Protein AF-A0A212FCC5-F1 (afdb_monomer_lite)

Organism: NCBI:txid278856

Secondary structure (DSSP, 8-state):
-HHHHHHHHHHHHHHHHHHHHHHHHHHTT-SS--HHHHHHHHHHTT---TTHHHHHT-TT---PPPPPPP-PPPPPPPP--S--PPPPTTS-TTSPPPPPGGGT-----SSPPP--HHHHHHHHHHHHHHHHHHHHHHHHHHS-EEESS--SSTTSSEEEPP---SSTHHHHHS--S----HHHHHHHHHHHT-TT------------------------------------PPPPP-----

pLDDT: mean 74.0, std 22.48, range [28.06, 97.56]

Sequence (242 aa):
MALETLTEIIQCFLAEVGNSAKGYCELSGRVEPVLGDVKMALVNMGISIQGIEQYAARPNRHVIQAPQQAFVPRTPAMLSAGSKAKPAPHIPFHLPPLPDPHAYIRTPTHKQPVTEYEAIREKAANQKKDIEKALTKFLAKTSETHNLFNTEDNQVFPLIACKPTFPAYLPCLLPTDQVFDFDELEYHFQVANRTEDMPADKKDQSDNEGENGGDNDNANNSQSENQDTPSVSSPERNKSGG

Structure (mmCIF, N/CA/C/O backbone):
data_AF-A0A212FCC5-F1
#
_entry.id   AF-A0A212FCC5-F1
#
loop_
_atom_site.group_PDB
_atom_site.id
_atom_site.type_symbol
_atom_site.label_atom_id
_atom_site.label_alt_id
_atom_site.label_comp_id
_atom_site.label_asym_id
_atom_site.label_entity_id
_atom_site.label_seq_id
_atom_site.pdbx_PDB_ins_code
_atom_site.Cartn_x
_atom_site.Cartn_y
_atom_site.Cartn_z
_atom_site.occupancy
_atom_site.B_iso_or_equiv
_atom_site.auth_seq_id
_atom_site.auth_comp_id
_atom_site.auth_asym_id
_atom_site.auth_atom_id
_atom_site.pdbx_PDB_model_num
ATOM 1 N N . MET A 1 1 ? -7.268 14.402 15.108 1.00 77.88 1 MET A N 1
ATOM 2 C CA . MET A 1 1 ? -6.686 13.625 16.226 1.00 77.88 1 MET A CA 1
ATOM 3 C C . MET A 1 1 ? -7.701 12.732 16.942 1.00 77.88 1 MET A C 1
ATOM 5 O O . MET A 1 1 ? -7.716 11.557 16.629 1.00 77.88 1 MET A O 1
ATOM 9 N N . ALA A 1 2 ? -8.598 13.209 17.823 1.00 93.94 2 ALA A N 1
ATOM 10 C CA . ALA A 1 2 ? -9.484 12.295 18.585 1.00 93.94 2 ALA A CA 1
ATOM 11 C C . ALA A 1 2 ? -10.392 11.393 17.714 1.00 93.94 2 ALA A C 1
ATOM 13 O O . ALA A 1 2 ? -10.564 10.214 18.013 1.00 93.94 2 ALA A O 1
ATOM 14 N N . LEU A 1 3 ? -10.941 11.931 16.617 1.00 94.75 3 LEU A N 1
ATOM 15 C CA . LEU A 1 3 ? -11.770 11.166 15.677 1.00 94.75 3 LEU A CA 1
ATOM 16 C C . LEU A 1 3 ? -10.964 10.118 14.891 1.00 94.75 3 LEU A C 1
ATOM 18 O O . LEU A 1 3 ? -11.444 9.009 14.678 1.00 94.75 3 LEU A O 1
ATOM 22 N N . GLU A 1 4 ? -9.741 10.457 14.483 1.00 95.69 4 GLU A N 1
ATOM 23 C CA . GLU A 1 4 ? -8.833 9.531 13.789 1.00 95.69 4 GLU A CA 1
ATOM 24 C C . GLU A 1 4 ? -8.458 8.381 14.721 1.00 95.69 4 GLU A C 1
ATOM 26 O O . GLU A 1 4 ? -8.623 7.224 14.361 1.00 95.69 4 GLU A O 1
ATOM 31 N N . THR A 1 5 ? -8.082 8.685 15.967 1.00 97.44 5 THR A N 1
ATOM 32 C CA . THR A 1 5 ? -7.787 7.657 16.971 1.00 97.44 5 THR A CA 1
ATOM 33 C C . THR A 1 5 ? -8.994 6.761 17.237 1.00 97.44 5 THR A C 1
ATOM 35 O O . THR A 1 5 ? -8.843 5.549 17.332 1.00 97.44 5 THR A O 1
ATOM 38 N N . LEU A 1 6 ? -10.207 7.319 17.319 1.00 97.44 6 LEU A N 1
ATOM 39 C CA . LEU A 1 6 ? -11.417 6.508 17.470 1.00 97.44 6 LEU A CA 1
ATOM 40 C C . LEU A 1 6 ? -11.669 5.615 16.246 1.00 97.44 6 LEU A C 1
ATOM 42 O O . LEU A 1 6 ? -12.136 4.489 16.399 1.00 97.44 6 LEU A O 1
ATOM 46 N N . THR A 1 7 ? -11.343 6.098 15.047 1.00 96.50 7 THR A N 1
ATOM 47 C CA . THR A 1 7 ? -11.450 5.319 13.806 1.00 96.50 7 THR A CA 1
ATOM 48 C C . THR A 1 7 ? -10.487 4.133 13.826 1.00 96.50 7 THR A C 1
ATOM 50 O O . THR A 1 7 ? -10.918 3.010 13.578 1.00 96.50 7 THR A O 1
ATOM 53 N N . GLU A 1 8 ? -9.232 4.355 14.217 1.00 97.38 8 GLU A N 1
ATOM 54 C CA . GLU A 1 8 ? -8.231 3.295 14.401 1.00 97.38 8 GLU A CA 1
ATOM 55 C C . GLU A 1 8 ? -8.672 2.279 15.464 1.00 97.38 8 GLU A C 1
ATOM 57 O O . GLU A 1 8 ? -8.627 1.072 15.241 1.00 97.38 8 GLU A O 1
ATOM 62 N N . ILE A 1 9 ? -9.198 2.746 16.604 1.00 97.31 9 ILE A N 1
ATOM 63 C CA . ILE A 1 9 ? -9.725 1.863 17.657 1.00 97.31 9 ILE A CA 1
ATOM 64 C C . ILE A 1 9 ? -10.868 0.989 17.119 1.00 97.31 9 ILE A C 1
ATOM 66 O O . ILE A 1 9 ? -10.915 -0.204 17.413 1.00 97.31 9 ILE A O 1
ATOM 70 N N . ILE A 1 10 ? -11.777 1.550 16.315 1.00 96.25 10 ILE A N 1
ATOM 71 C CA . ILE A 1 10 ? -12.875 0.791 15.699 1.00 96.25 10 ILE A CA 1
ATOM 72 C C . ILE A 1 10 ? -12.344 -0.239 14.694 1.00 96.25 10 ILE A C 1
ATOM 74 O O . ILE A 1 10 ? -12.842 -1.363 14.663 1.00 96.25 10 ILE A O 1
ATOM 78 N N . GLN A 1 11 ? -11.343 0.108 13.885 1.00 97.00 11 GLN A N 1
ATOM 79 C CA . GLN A 1 11 ? -10.728 -0.826 12.938 1.00 97.00 11 GLN A CA 1
ATOM 80 C C . GLN A 1 11 ? -10.036 -1.987 13.661 1.00 97.00 11 GLN A C 1
ATOM 82 O O . GLN A 1 11 ? -10.281 -3.147 13.322 1.00 97.00 11 GLN A O 1
ATOM 87 N N . CYS A 1 12 ? -9.254 -1.693 14.705 1.00 97.56 12 CYS A N 1
ATOM 88 C CA . CYS A 1 12 ? -8.637 -2.699 15.570 1.00 97.56 12 CYS A CA 1
ATOM 89 C C . CYS A 1 12 ? -9.690 -3.608 16.213 1.00 97.56 12 CYS A C 1
ATOM 91 O O . CYS A 1 12 ? -9.559 -4.829 16.167 1.00 97.56 12 CYS A O 1
ATOM 93 N N . PHE A 1 13 ? -10.774 -3.028 16.734 1.00 97.19 13 PHE A N 1
ATOM 94 C CA . PHE A 1 13 ? -11.883 -3.783 17.308 1.00 97.19 13 PHE A CA 1
ATOM 95 C C . PHE A 1 13 ? -12.513 -4.758 16.298 1.00 97.19 13 PHE A C 1
ATOM 97 O O . PHE A 1 13 ? -12.712 -5.931 16.612 1.00 97.19 13 PHE A O 1
ATOM 104 N N . LEU A 1 14 ? -12.800 -4.306 15.072 1.00 96.31 14 LEU A N 1
ATOM 105 C CA . LEU A 1 14 ? -13.364 -5.160 14.021 1.00 96.31 14 LEU A CA 1
ATOM 106 C C . LEU A 1 14 ? -12.410 -6.299 13.631 1.00 96.31 14 LEU A C 1
ATOM 108 O O . LEU A 1 14 ? -12.852 -7.438 13.464 1.00 96.31 14 LEU A O 1
ATOM 112 N N . ALA A 1 15 ? -11.112 -6.007 13.519 1.00 97.44 15 ALA A N 1
ATOM 113 C CA . ALA A 1 15 ? -10.093 -7.010 13.231 1.00 97.44 15 ALA A CA 1
ATOM 114 C C . ALA A 1 15 ? -9.985 -8.054 14.355 1.00 97.44 15 ALA A C 1
ATOM 116 O O . ALA A 1 15 ? -9.881 -9.250 14.086 1.00 97.44 15 ALA A O 1
ATOM 117 N N . GLU A 1 16 ? -10.063 -7.624 15.613 1.00 97.31 16 GLU A N 1
ATOM 118 C CA . GLU A 1 16 ? -9.962 -8.506 16.773 1.00 97.31 16 GLU A CA 1
ATOM 119 C C . GLU A 1 16 ? -11.181 -9.428 16.917 1.00 97.31 16 GLU A C 1
ATOM 121 O O . GLU A 1 16 ? -11.018 -10.634 17.122 1.00 97.31 16 GLU A O 1
ATOM 126 N N . VAL A 1 17 ? -12.395 -8.912 16.683 1.00 97.25 17 VAL A N 1
ATOM 127 C CA . VAL A 1 17 ? -13.611 -9.741 16.592 1.00 97.25 17 VAL A CA 1
ATOM 128 C C . VAL A 1 17 ? -13.481 -10.770 15.466 1.00 97.25 17 VAL A C 1
ATOM 130 O O . VAL A 1 17 ? -13.805 -11.942 15.669 1.00 97.25 17 VAL A O 1
ATOM 133 N N . GLY A 1 18 ? -12.981 -10.361 14.295 1.00 96.62 18 GLY A N 1
ATOM 134 C CA . GLY A 1 18 ? -12.764 -11.251 13.152 1.00 96.62 18 GLY A CA 1
ATOM 135 C C . GLY A 1 18 ? -11.756 -12.366 13.444 1.00 96.62 18 GLY A C 1
ATOM 136 O O . GLY A 1 18 ? -12.037 -13.534 13.178 1.00 96.62 18 GLY A O 1
ATOM 137 N N . ASN A 1 19 ? -10.617 -12.029 14.052 1.00 96.69 19 ASN A N 1
ATOM 138 C CA . ASN A 1 19 ? -9.589 -12.997 14.440 1.00 96.69 19 ASN A CA 1
ATOM 139 C C . ASN A 1 19 ? -10.096 -13.986 15.497 1.00 96.69 19 ASN A C 1
ATOM 141 O O . ASN A 1 19 ? -9.867 -15.190 15.379 1.00 96.69 19 ASN A O 1
ATOM 145 N N . SER A 1 20 ? -10.830 -13.497 16.498 1.00 97.19 20 SER A N 1
ATOM 146 C CA . SER A 1 20 ? -11.436 -14.332 17.537 1.00 97.19 20 SER A CA 1
ATOM 147 C C . SER A 1 20 ? -12.487 -15.285 16.947 1.00 97.19 20 SER A C 1
ATOM 149 O O . SER A 1 20 ? -12.437 -16.494 17.180 1.00 97.19 20 SER A O 1
ATOM 151 N N . ALA A 1 21 ? -13.379 -14.780 16.086 1.00 97.56 21 ALA A N 1
ATOM 152 C CA . ALA A 1 21 ? -14.377 -15.597 15.391 1.00 97.56 21 ALA A CA 1
ATOM 153 C C . ALA A 1 21 ? -13.738 -16.646 14.463 1.00 97.56 21 ALA A C 1
ATOM 155 O O . ALA A 1 21 ? -14.196 -17.788 14.422 1.00 97.56 21 ALA A O 1
ATOM 156 N N . LYS A 1 22 ? -12.651 -16.293 13.763 1.00 97.25 22 LYS 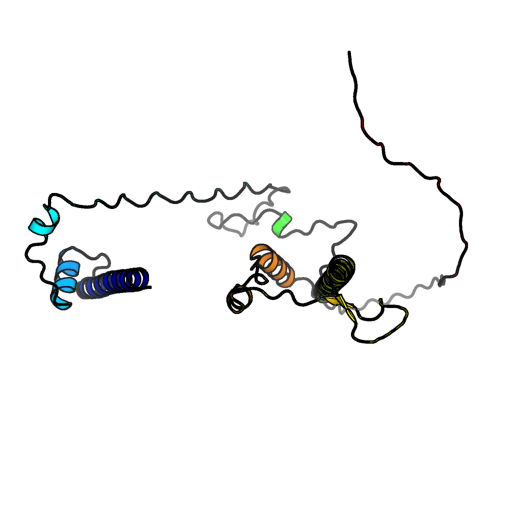A N 1
ATOM 157 C CA . LYS A 1 22 ? -11.852 -17.233 12.964 1.00 97.25 22 LYS A CA 1
ATOM 158 C C . LYS A 1 22 ? -11.288 -18.359 13.829 1.00 97.25 22 LYS A C 1
ATOM 160 O O . LYS A 1 22 ? -11.433 -19.517 13.456 1.00 97.25 22 LYS A O 1
ATOM 165 N N . GLY A 1 23 ? -10.743 -18.047 15.005 1.00 96.50 23 GLY A N 1
ATOM 166 C CA . GLY A 1 23 ? -10.270 -19.061 15.952 1.00 96.50 23 GLY A CA 1
ATOM 167 C C . GLY A 1 23 ? -11.368 -20.055 16.359 1.00 96.50 23 GLY A C 1
ATOM 168 O O . GLY A 1 23 ? -11.156 -21.264 16.305 1.00 96.50 23 GLY A O 1
ATOM 169 N N . TYR A 1 24 ? -12.572 -19.576 16.690 1.00 96.62 24 TYR A N 1
ATOM 170 C CA . TYR A 1 24 ? -13.711 -20.455 17.012 1.00 96.62 24 TYR A CA 1
ATOM 171 C C . TYR A 1 24 ? -14.186 -21.301 15.821 1.00 96.62 24 TYR A C 1
ATOM 173 O O . TYR A 1 24 ? -14.524 -22.480 15.980 1.00 96.62 24 TYR A O 1
ATOM 181 N N . CYS A 1 25 ? -14.169 -20.722 14.621 1.00 97.31 25 CYS A N 1
ATOM 182 C CA . CYS A 1 25 ? -14.475 -21.420 13.379 1.00 97.31 25 CYS A CA 1
ATOM 183 C C . CYS A 1 25 ? -13.477 -22.565 13.113 1.00 97.31 25 CYS A C 1
ATOM 185 O O . CYS A 1 25 ? -13.887 -23.698 12.845 1.00 97.31 25 CYS A O 1
ATOM 187 N N . GLU A 1 26 ? -12.180 -22.294 13.272 1.00 97.44 26 GLU A N 1
ATOM 188 C CA . GLU A 1 26 ? -11.092 -23.258 13.067 1.00 97.44 26 GLU A CA 1
ATOM 189 C C . GLU A 1 26 ? -11.115 -24.398 14.090 1.00 97.44 26 GLU A C 1
ATOM 191 O O . GLU A 1 26 ? -10.917 -25.554 13.719 1.00 97.44 26 GLU A O 1
ATOM 196 N N . LEU A 1 27 ? -11.455 -24.114 15.354 1.00 95.38 27 LEU A N 1
ATOM 197 C CA . LEU A 1 27 ? -11.659 -25.144 16.384 1.00 95.38 27 LEU A CA 1
ATOM 198 C C . LEU A 1 27 ? -12.763 -26.146 16.012 1.00 95.38 27 LEU A C 1
ATOM 200 O O . LEU A 1 27 ? -12.740 -27.291 16.456 1.00 95.38 27 LEU A O 1
ATOM 204 N N . SER A 1 28 ? -13.720 -25.723 15.184 1.00 92.50 28 SER A N 1
ATOM 205 C CA . SER A 1 28 ? -14.799 -26.571 14.669 1.00 92.50 28 SER A CA 1
ATOM 206 C C . SER A 1 28 ? -14.449 -27.264 13.342 1.00 92.50 28 SER A C 1
ATOM 208 O O . SER A 1 28 ? -15.313 -27.919 12.760 1.00 92.50 28 SER A O 1
ATOM 210 N N . GLY A 1 29 ? -13.229 -27.086 12.819 1.00 95.50 29 GLY A N 1
ATOM 211 C CA . GLY A 1 29 ? -12.796 -27.607 11.516 1.00 95.50 29 GLY A CA 1
ATOM 212 C C . GLY A 1 29 ? -13.417 -26.898 10.306 1.00 95.50 29 GLY A C 1
ATOM 213 O O . GLY A 1 29 ? -13.365 -27.425 9.196 1.00 95.50 29 GLY A O 1
ATOM 214 N N . ARG A 1 30 ? -14.031 -25.724 10.502 1.00 96.06 30 ARG A N 1
ATOM 215 C CA . ARG A 1 30 ? -14.648 -24.924 9.435 1.00 96.06 30 ARG A CA 1
ATOM 216 C C . ARG A 1 30 ? -13.701 -23.818 8.979 1.00 96.06 30 ARG A C 1
ATOM 218 O O . ARG A 1 30 ? -12.854 -23.360 9.740 1.00 96.06 30 ARG A O 1
ATOM 225 N N . VAL A 1 31 ? -13.897 -23.359 7.744 1.00 94.94 31 VAL A N 1
ATOM 226 C CA . VAL A 1 31 ? -13.198 -22.186 7.182 1.00 94.94 31 VAL A CA 1
ATOM 227 C C . VAL A 1 31 ? -14.077 -20.936 7.133 1.00 94.94 31 VAL A C 1
ATOM 229 O O . VAL A 1 31 ? -13.554 -19.827 7.121 1.00 94.94 31 VAL A O 1
ATOM 232 N N . GLU A 1 32 ? -15.403 -21.103 7.143 1.00 95.69 32 GLU A N 1
ATOM 233 C CA . GLU A 1 32 ? -16.359 -19.994 7.153 1.00 95.69 32 GLU A CA 1
ATOM 234 C C . GLU A 1 32 ? -16.962 -19.783 8.553 1.00 95.69 32 GLU A C 1
ATOM 236 O O . GLU A 1 32 ? -17.628 -20.691 9.082 1.00 95.69 32 GLU A O 1
ATOM 241 N N . PRO A 1 33 ? -16.762 -18.593 9.157 1.00 95.75 33 PRO A N 1
ATOM 242 C CA . PRO A 1 33 ? -17.385 -18.243 10.424 1.00 95.75 33 PRO A CA 1
ATOM 243 C C . PRO A 1 33 ? -18.908 -18.186 10.296 1.00 95.75 33 PRO A C 1
ATOM 245 O O . PRO A 1 33 ? -19.451 -17.618 9.350 1.00 95.75 33 PRO A O 1
ATOM 248 N N . VAL A 1 34 ? -19.609 -18.716 11.295 1.00 96.31 34 VAL A N 1
ATOM 249 C CA . VAL A 1 34 ? -21.064 -18.582 11.436 1.00 96.31 34 VAL A CA 1
ATOM 250 C C . VAL A 1 34 ? -21.403 -17.622 12.573 1.00 96.31 34 VAL A C 1
ATOM 252 O O . VAL A 1 34 ? -20.553 -17.248 13.381 1.00 96.31 34 VAL A O 1
ATOM 255 N N . LEU A 1 35 ? -22.680 -17.247 12.691 1.00 95.44 35 LEU A N 1
ATOM 256 C CA . LEU A 1 35 ? -23.159 -16.331 13.734 1.00 95.44 35 LEU A CA 1
ATOM 257 C C . LEU A 1 35 ? -22.767 -16.770 15.158 1.00 95.44 35 LEU A C 1
ATOM 259 O O . LEU A 1 35 ? -22.481 -15.928 16.007 1.00 95.44 35 LEU A O 1
ATOM 263 N N . GLY A 1 36 ? -22.743 -18.081 15.418 1.00 95.19 36 GLY A N 1
ATOM 264 C CA . GLY A 1 36 ? -22.316 -18.641 16.701 1.00 95.19 36 GLY A CA 1
ATOM 265 C C . GLY A 1 36 ? -20.870 -18.289 17.060 1.00 95.19 36 GLY A C 1
ATOM 266 O O . GLY A 1 36 ? -20.611 -17.928 18.205 1.00 95.19 36 GLY A O 1
ATOM 267 N N . ASP A 1 37 ? -19.961 -18.304 16.083 1.00 97.25 37 ASP A N 1
ATOM 268 C CA . ASP A 1 37 ? -18.542 -17.988 16.288 1.00 97.25 37 ASP A CA 1
ATOM 269 C C . ASP A 1 37 ? -18.367 -16.510 16.655 1.00 97.25 37 ASP A C 1
ATOM 271 O O . ASP A 1 37 ? -17.669 -16.172 17.609 1.00 97.25 37 ASP A O 1
ATOM 275 N N . VAL A 1 38 ? -19.085 -15.623 15.954 1.00 96.19 38 VAL A N 1
ATOM 276 C CA . VAL A 1 38 ? -19.089 -14.179 16.240 1.00 96.19 38 VAL A CA 1
ATOM 277 C C . VAL A 1 38 ? -19.703 -13.885 17.609 1.00 96.19 38 VAL A C 1
ATOM 279 O O . VAL A 1 38 ? -19.192 -13.059 18.362 1.00 96.19 38 VAL A O 1
ATOM 282 N N . LYS A 1 39 ? -20.784 -14.584 17.973 1.00 95.50 39 LYS A N 1
ATOM 283 C CA . LYS A 1 39 ? -21.410 -14.455 19.294 1.00 95.50 39 LYS A CA 1
ATOM 284 C C . LYS A 1 39 ? -20.444 -14.858 20.410 1.00 95.50 39 LYS A C 1
ATOM 286 O O . LYS A 1 39 ? -20.346 -14.140 21.401 1.00 95.50 39 LYS A O 1
ATOM 291 N N . MET A 1 40 ? -19.729 -15.971 20.246 1.00 95.38 40 MET A N 1
ATOM 292 C CA . MET A 1 40 ? -18.713 -16.410 21.207 1.00 95.38 40 MET A CA 1
ATOM 293 C C . MET A 1 40 ? -17.552 -15.417 21.294 1.00 95.38 40 MET A C 1
ATOM 295 O O . MET A 1 40 ? -17.144 -15.076 22.401 1.00 95.38 40 MET A O 1
ATOM 299 N N . ALA A 1 41 ? -17.091 -14.884 20.158 1.00 96.75 41 ALA A N 1
ATOM 300 C CA . ALA A 1 41 ? -16.062 -13.848 20.112 1.00 96.75 41 ALA A CA 1
ATOM 301 C C . ALA A 1 41 ? -16.451 -12.599 20.915 1.00 96.75 41 ALA A C 1
ATOM 303 O O . ALA A 1 41 ? -15.687 -12.167 21.775 1.00 96.75 41 ALA A O 1
ATOM 304 N N . LEU A 1 42 ? -17.660 -12.067 20.709 1.00 96.06 42 LEU A N 1
ATOM 305 C CA . LEU A 1 42 ? -18.151 -10.894 21.441 1.00 96.06 42 LEU A CA 1
ATOM 306 C C . LEU A 1 42 ? -18.272 -11.155 22.948 1.00 96.06 42 LEU A C 1
ATOM 308 O O . LEU A 1 42 ? -17.836 -10.330 23.748 1.00 96.06 42 LEU A O 1
ATOM 312 N N . VAL A 1 43 ? -18.817 -12.312 23.341 1.00 95.62 43 VAL A N 1
ATOM 313 C CA . VAL A 1 43 ? -18.945 -12.690 24.758 1.00 95.62 43 VAL A CA 1
ATOM 314 C C . VAL A 1 43 ? -17.570 -12.831 25.415 1.00 95.62 43 VAL A C 1
ATOM 316 O O . VAL A 1 43 ? -17.379 -12.340 26.526 1.00 95.62 43 VAL A O 1
ATOM 319 N N . ASN A 1 44 ? -16.600 -13.442 24.730 1.00 95.38 44 ASN A N 1
ATOM 320 C CA . ASN A 1 44 ? -15.237 -13.604 25.239 1.00 95.38 44 ASN A CA 1
ATOM 321 C C . ASN A 1 44 ? -14.496 -12.262 25.383 1.00 95.38 44 ASN A C 1
ATOM 323 O O . ASN A 1 44 ? -13.711 -12.088 26.308 1.00 95.38 44 ASN A O 1
ATOM 327 N N . MET A 1 45 ? -14.797 -11.287 24.521 1.00 95.00 45 MET A N 1
ATOM 328 C CA . MET A 1 45 ? -14.310 -9.905 24.641 1.00 95.00 45 MET A CA 1
ATOM 329 C C . MET A 1 45 ? -15.046 -9.087 25.722 1.00 95.00 45 MET A C 1
ATOM 331 O O . MET A 1 45 ? -14.778 -7.899 25.883 1.00 95.00 45 MET A O 1
ATOM 335 N N . GLY A 1 46 ? -15.984 -9.689 26.462 1.00 95.25 46 GLY A N 1
ATOM 336 C CA . GLY A 1 46 ? -16.743 -9.020 27.522 1.00 95.25 46 GLY A CA 1
ATOM 337 C C . GLY A 1 46 ? -17.883 -8.129 27.018 1.00 95.25 46 GLY A C 1
ATOM 338 O O . GLY A 1 46 ? -18.401 -7.308 27.775 1.00 95.25 46 GLY A O 1
ATOM 339 N N . ILE A 1 47 ? -18.297 -8.274 25.756 1.00 94.50 47 ILE A N 1
ATOM 340 C CA . ILE A 1 47 ? -19.365 -7.472 25.156 1.00 94.50 47 ILE A CA 1
ATOM 341 C C . ILE A 1 47 ? -20.705 -8.176 25.343 1.00 94.50 47 ILE A C 1
ATOM 343 O O . ILE A 1 47 ? -20.930 -9.292 24.868 1.00 94.50 47 ILE A O 1
ATOM 347 N N . SER A 1 48 ? -21.632 -7.490 26.014 1.00 93.31 48 SER A N 1
ATOM 348 C CA . SER A 1 48 ? -22.998 -7.984 26.155 1.00 93.31 48 SER A CA 1
ATOM 349 C C . SER A 1 48 ? -23.734 -7.916 24.820 1.00 93.31 48 SER A C 1
ATOM 351 O O . SER A 1 48 ? -23.875 -6.861 24.209 1.00 93.31 48 SER A O 1
ATOM 353 N N . ILE A 1 49 ? -24.253 -9.063 24.398 1.00 92.75 49 ILE A N 1
ATOM 354 C CA . ILE A 1 49 ? -25.131 -9.199 23.228 1.00 92.75 49 ILE A CA 1
ATOM 355 C C . ILE A 1 49 ? -26.599 -8.877 23.546 1.00 92.75 49 ILE A C 1
ATOM 357 O O . ILE A 1 49 ? -27.454 -8.885 22.659 1.00 92.75 49 ILE A O 1
ATOM 361 N N . GLN A 1 50 ? -26.918 -8.637 24.819 1.00 93.62 50 GLN A N 1
ATOM 362 C CA . GLN A 1 50 ? -28.269 -8.296 25.246 1.00 93.62 50 GLN A CA 1
ATOM 363 C C . GLN A 1 50 ? -28.610 -6.884 24.758 1.00 93.62 50 GLN A C 1
ATOM 365 O O . GLN A 1 50 ? -27.804 -5.966 24.869 1.00 93.62 50 GLN A O 1
ATOM 370 N N . GLY A 1 51 ? -29.808 -6.708 24.201 1.00 90.06 51 GLY A N 1
ATOM 371 C CA . GLY A 1 51 ? -30.271 -5.405 23.718 1.00 90.06 51 GLY A CA 1
ATOM 372 C C . GLY A 1 51 ? -29.784 -5.008 22.320 1.00 90.06 51 GLY A C 1
ATOM 373 O O . GLY A 1 51 ? -30.131 -3.920 21.866 1.00 90.06 51 GLY A O 1
ATOM 374 N N . ILE A 1 52 ? -29.067 -5.874 21.586 1.00 90.44 52 ILE A N 1
ATOM 375 C CA . ILE A 1 52 ? -28.700 -5.613 20.177 1.00 90.44 52 ILE A CA 1
ATOM 376 C C . ILE A 1 52 ? -29.945 -5.350 19.315 1.00 90.44 52 ILE A C 1
ATOM 378 O O . ILE A 1 52 ? -29.942 -4.430 18.500 1.00 90.44 52 ILE A O 1
ATOM 382 N N . GLU A 1 53 ? -31.028 -6.105 19.516 1.00 90.81 53 GLU A N 1
ATOM 383 C CA . GLU A 1 53 ? -32.289 -5.916 18.781 1.00 90.81 53 GLU A CA 1
ATOM 384 C C . GLU A 1 53 ? -32.929 -4.552 19.073 1.00 90.81 53 GLU A C 1
ATOM 386 O O . GLU A 1 53 ? -33.343 -3.838 18.162 1.00 90.81 53 GLU A O 1
ATOM 391 N N . GLN A 1 54 ? -32.942 -4.148 20.345 1.00 92.25 54 GLN A N 1
ATOM 392 C CA . GLN A 1 54 ? -33.462 -2.850 20.785 1.00 92.25 54 GLN A CA 1
ATOM 393 C C . GLN A 1 54 ? -32.605 -1.708 20.235 1.00 92.25 54 GLN A C 1
ATOM 395 O O . GLN A 1 54 ? -33.127 -0.706 19.746 1.00 92.25 54 GLN A O 1
ATOM 400 N N . TYR A 1 55 ? -31.281 -1.885 20.249 1.00 89.88 55 TYR A N 1
ATOM 401 C CA . TYR A 1 55 ? -30.348 -0.961 19.626 1.00 89.88 55 TYR A CA 1
ATOM 402 C C . TYR A 1 55 ? -30.614 -0.856 18.121 1.00 89.88 55 TYR A C 1
ATOM 404 O O . TYR A 1 55 ? -30.644 0.254 17.590 1.00 89.88 55 TYR A O 1
ATOM 412 N N . ALA A 1 56 ? -30.858 -1.969 17.425 1.00 89.25 56 ALA A N 1
ATOM 413 C CA . ALA A 1 56 ? -31.158 -1.987 15.994 1.00 89.25 56 ALA A CA 1
ATOM 414 C C . ALA A 1 56 ? -32.488 -1.292 15.641 1.00 89.25 56 ALA A C 1
ATOM 416 O O . ALA A 1 56 ? -32.570 -0.663 14.585 1.00 89.25 56 ALA A O 1
ATOM 417 N N . ALA A 1 57 ? -33.489 -1.348 16.527 1.00 90.50 57 ALA A N 1
ATOM 418 C CA . ALA A 1 57 ? -34.820 -0.759 16.344 1.00 90.50 57 ALA A CA 1
ATOM 419 C C . ALA A 1 57 ? -34.916 0.753 16.655 1.00 90.50 57 ALA A C 1
ATOM 421 O O . ALA A 1 57 ? -36.003 1.329 16.604 1.00 90.50 57 ALA A O 1
ATOM 422 N N . ARG A 1 58 ? -33.803 1.422 16.989 1.00 92.81 58 ARG A N 1
ATOM 423 C CA . ARG A 1 58 ? -33.804 2.848 17.362 1.00 92.81 58 ARG A CA 1
ATOM 424 C C . ARG A 1 58 ? -34.256 3.769 16.208 1.00 92.81 58 ARG A C 1
ATOM 426 O O . ARG A 1 58 ? -33.811 3.574 15.075 1.00 92.81 58 ARG A O 1
ATOM 433 N N . PRO A 1 59 ? -35.038 4.834 16.483 1.00 87.50 59 PRO A N 1
ATOM 434 C CA . PRO A 1 59 ? -35.614 5.697 15.443 1.00 87.50 59 PRO A CA 1
ATOM 435 C C . PRO A 1 59 ? -34.575 6.505 14.644 1.00 87.50 59 PRO A C 1
ATOM 437 O O . PRO A 1 59 ? -34.779 6.761 13.464 1.00 87.50 59 PRO A O 1
ATOM 440 N N . ASN A 1 60 ? -33.425 6.847 15.239 1.00 85.94 60 ASN A N 1
ATOM 441 C CA . ASN A 1 60 ? -32.360 7.638 14.598 1.00 85.94 60 ASN A CA 1
ATOM 442 C C . ASN A 1 60 ? -31.200 6.765 14.084 1.00 85.94 60 ASN A C 1
ATOM 444 O O . ASN A 1 60 ? -30.019 7.064 14.300 1.00 85.94 60 ASN A O 1
ATOM 448 N N . ARG A 1 61 ? -31.514 5.628 13.456 1.00 85.81 61 ARG A N 1
ATOM 449 C CA . ARG A 1 61 ? -30.493 4.726 12.914 1.00 85.81 61 ARG A CA 1
ATOM 450 C C . ARG A 1 61 ? -29.845 5.339 11.669 1.00 85.81 61 ARG A C 1
ATOM 452 O O . ARG A 1 61 ? -30.501 5.544 10.656 1.00 85.81 61 ARG A O 1
ATOM 459 N N . HIS A 1 62 ? -28.532 5.542 11.724 1.00 82.44 62 HIS A N 1
ATOM 460 C CA . HIS A 1 62 ? -27.739 5.812 10.528 1.00 82.44 62 HIS A CA 1
ATOM 461 C C . HIS A 1 62 ? -27.535 4.508 9.745 1.00 82.44 62 HIS A C 1
ATOM 463 O O . HIS A 1 62 ? -27.095 3.502 10.306 1.00 82.44 62 HIS A O 1
ATOM 469 N N . VAL A 1 63 ? -27.881 4.521 8.457 1.00 83.62 63 VAL A N 1
ATOM 470 C CA . VAL A 1 63 ? -27.684 3.395 7.537 1.00 83.62 63 VAL A CA 1
ATOM 471 C C . VAL A 1 63 ? -26.484 3.715 6.655 1.00 83.62 63 VAL A C 1
ATOM 473 O O . VAL A 1 63 ? -26.531 4.647 5.857 1.00 83.62 63 VAL A O 1
ATOM 476 N N . ILE A 1 64 ? -25.407 2.948 6.812 1.00 83.12 64 ILE A N 1
ATOM 477 C CA . ILE A 1 64 ? -24.247 3.022 5.921 1.00 83.12 64 ILE A CA 1
ATOM 478 C C . ILE A 1 64 ? -24.653 2.348 4.610 1.00 83.12 64 ILE A C 1
ATOM 480 O O . ILE A 1 64 ? -25.090 1.195 4.619 1.00 83.12 64 ILE A O 1
ATOM 484 N N . GLN A 1 65 ? -24.564 3.071 3.494 1.00 87.00 65 GLN A N 1
ATOM 485 C CA . GLN A 1 65 ? -24.812 2.476 2.184 1.00 87.00 65 GLN A CA 1
ATOM 486 C C . GLN A 1 65 ? -23.711 1.469 1.852 1.00 87.00 65 GLN A C 1
ATOM 488 O O . GLN A 1 65 ? -22.557 1.660 2.235 1.00 87.00 65 GLN A O 1
ATOM 493 N N . ALA A 1 66 ? -24.071 0.396 1.145 1.00 84.81 66 ALA A N 1
ATOM 494 C CA . ALA A 1 66 ? -23.086 -0.574 0.690 1.00 84.81 66 ALA A CA 1
ATOM 495 C C . ALA A 1 66 ? -21.989 0.143 -0.124 1.00 84.81 66 ALA A C 1
ATOM 497 O O . ALA A 1 66 ? -22.317 1.035 -0.919 1.00 84.81 66 ALA A O 1
ATOM 498 N N . PRO A 1 67 ? -20.707 -0.211 0.077 1.00 83.19 67 PRO A N 1
ATOM 499 C CA . PRO A 1 67 ? -19.621 0.384 -0.685 1.00 83.19 67 PRO A CA 1
ATOM 500 C C . PRO A 1 67 ? -19.873 0.160 -2.177 1.00 83.19 67 PRO A C 1
ATOM 502 O O . PRO A 1 67 ? -20.153 -0.959 -2.611 1.00 83.19 67 PRO A O 1
ATOM 505 N N . GLN A 1 68 ? -19.818 1.241 -2.956 1.00 86.25 68 GLN A N 1
ATOM 506 C CA . GLN A 1 68 ? -19.941 1.158 -4.407 1.00 86.25 68 GLN A CA 1
ATOM 507 C C . GLN A 1 68 ? -18.751 0.371 -4.952 1.00 86.25 68 GLN A C 1
ATOM 509 O O . GLN A 1 68 ? -17.614 0.565 -4.515 1.00 86.25 68 GLN A O 1
ATOM 514 N N . GLN A 1 69 ? -19.013 -0.530 -5.894 1.00 82.69 69 GLN A N 1
ATOM 515 C CA . GLN A 1 69 ? -17.964 -1.314 -6.526 1.00 82.69 69 GLN A CA 1
ATOM 516 C C . GLN A 1 69 ? -17.014 -0.352 -7.251 1.00 82.69 69 GLN A C 1
ATOM 518 O O . GLN A 1 69 ? -17.448 0.425 -8.103 1.00 82.69 69 GLN A O 1
ATOM 523 N N . ALA A 1 70 ? -15.732 -0.364 -6.884 1.00 81.69 70 ALA A N 1
ATOM 524 C CA . ALA A 1 70 ? -14.740 0.457 -7.562 1.00 81.69 70 ALA A CA 1
ATOM 525 C C . ALA A 1 70 ? -14.690 0.065 -9.045 1.00 81.69 70 ALA A C 1
ATOM 527 O O . ALA A 1 70 ? -14.683 -1.122 -9.382 1.00 81.69 70 ALA A O 1
ATOM 528 N N . PHE A 1 71 ? -14.664 1.055 -9.937 1.00 81.31 71 PHE A N 1
ATOM 529 C CA . PHE A 1 71 ? -14.477 0.798 -11.359 1.00 81.31 71 PHE A CA 1
ATOM 530 C C . PHE A 1 71 ? -13.093 0.186 -11.558 1.00 81.31 71 PHE A C 1
ATOM 532 O O . PHE A 1 71 ? -12.085 0.853 -11.338 1.00 81.31 71 PHE A O 1
ATOM 539 N N . VAL A 1 72 ? -13.043 -1.080 -11.970 1.00 80.56 72 VAL A N 1
ATOM 540 C CA . VAL A 1 72 ? -11.792 -1.704 -12.403 1.00 80.56 72 VAL A CA 1
ATOM 541 C C . VAL A 1 72 ? -11.332 -0.942 -13.651 1.00 80.56 72 VAL A C 1
ATOM 543 O O . VAL A 1 72 ? -12.083 -0.918 -14.637 1.00 80.56 72 VAL A O 1
ATOM 546 N N . PRO A 1 73 ? -10.156 -0.285 -13.636 1.00 80.50 73 PRO A N 1
ATOM 547 C CA . PRO A 1 73 ? -9.644 0.401 -14.811 1.00 80.50 73 PRO A CA 1
ATOM 548 C C . PRO A 1 73 ? -9.562 -0.600 -15.959 1.00 80.50 73 PRO A C 1
ATOM 550 O O . PRO A 1 73 ? -8.970 -1.671 -15.817 1.00 80.50 73 PRO A O 1
ATOM 553 N N . ARG A 1 74 ? -10.180 -0.280 -17.101 1.00 77.06 74 ARG A N 1
ATOM 554 C CA . ARG A 1 74 ? -9.975 -1.089 -18.303 1.00 77.06 74 ARG A CA 1
ATOM 555 C C . ARG A 1 74 ? -8.514 -0.943 -18.690 1.00 77.06 74 ARG A C 1
ATOM 557 O O . ARG A 1 74 ? -8.081 0.160 -19.019 1.00 77.06 74 ARG A O 1
ATOM 564 N N . THR A 1 75 ? -7.779 -2.046 -18.668 1.00 76.81 75 THR A N 1
ATOM 565 C CA . THR A 1 75 ? -6.461 -2.086 -19.284 1.00 76.81 75 THR A CA 1
ATOM 566 C C . THR A 1 75 ? -6.633 -1.742 -20.768 1.00 76.81 75 THR A C 1
ATOM 568 O O . THR A 1 75 ? -7.518 -2.301 -21.430 1.00 76.81 75 THR A O 1
ATOM 571 N N . PRO A 1 76 ? -5.883 -0.761 -21.297 1.00 76.31 76 PRO A N 1
ATOM 572 C CA . PRO A 1 76 ? -5.981 -0.408 -22.704 1.00 76.31 76 PRO A CA 1
ATOM 573 C C . PRO A 1 76 ? -5.653 -1.635 -23.556 1.00 76.31 76 PRO A C 1
ATOM 575 O O . PRO A 1 76 ? -4.765 -2.422 -23.224 1.00 76.31 76 PRO A O 1
ATOM 578 N N . ALA A 1 77 ? -6.396 -1.810 -24.651 1.00 71.62 77 ALA A N 1
ATOM 579 C CA . ALA A 1 77 ? -6.150 -2.896 -25.586 1.00 71.62 77 ALA A CA 1
ATOM 580 C C . ALA A 1 77 ? -4.720 -2.769 -26.123 1.00 71.62 77 ALA A C 1
ATOM 582 O O . ALA A 1 77 ? -4.384 -1.780 -26.776 1.00 71.62 77 ALA A O 1
ATOM 583 N N . MET A 1 78 ? -3.880 -3.760 -25.824 1.00 65.50 78 MET A N 1
ATOM 584 C CA . MET A 1 78 ? -2.524 -3.802 -26.354 1.00 65.50 78 MET A CA 1
ATOM 585 C C . MET A 1 78 ? -2.588 -3.858 -27.879 1.00 65.50 78 MET A C 1
ATOM 587 O O . MET A 1 78 ? -3.289 -4.693 -28.457 1.00 65.50 78 MET A O 1
ATOM 591 N N . LEU A 1 79 ? -1.857 -2.955 -28.530 1.00 64.44 79 LEU A N 1
ATOM 592 C CA . LEU A 1 79 ? -1.665 -2.997 -29.971 1.00 64.44 79 LEU A CA 1
ATOM 593 C C . LEU A 1 79 ? -0.925 -4.292 -30.307 1.00 64.44 79 LEU A C 1
ATOM 595 O O . LEU A 1 79 ? 0.203 -4.500 -29.863 1.00 64.44 79 LEU A O 1
ATOM 599 N N . SER A 1 80 ? -1.562 -5.164 -31.085 1.00 61.16 80 SER A N 1
ATOM 600 C CA . SER A 1 80 ? -0.900 -6.376 -31.549 1.00 61.16 80 SER A CA 1
ATOM 601 C C . SER A 1 80 ? 0.007 -6.021 -32.721 1.00 61.16 80 SER A C 1
ATOM 603 O O . SER A 1 80 ? -0.459 -5.612 -33.785 1.00 61.16 80 SER A O 1
ATOM 605 N N . ALA A 1 81 ? 1.314 -6.127 -32.497 1.00 63.41 81 ALA A N 1
ATOM 606 C CA . ALA A 1 81 ? 2.337 -5.894 -33.504 1.00 63.41 81 ALA A CA 1
ATOM 607 C C . ALA A 1 81 ? 2.996 -7.225 -33.892 1.00 63.41 81 ALA A C 1
ATOM 609 O O . ALA A 1 81 ? 3.505 -7.950 -33.034 1.00 63.41 81 ALA A O 1
ATOM 610 N N . GLY A 1 82 ? 3.016 -7.512 -35.195 1.00 64.12 82 GLY A N 1
ATOM 611 C CA . GLY A 1 82 ? 3.603 -8.724 -35.767 1.00 64.12 82 GLY A CA 1
ATOM 612 C C . GLY A 1 82 ? 2.630 -9.902 -35.884 1.00 64.12 82 GLY A C 1
ATOM 613 O O . GLY A 1 82 ? 1.527 -9.904 -35.344 1.00 64.12 82 GLY A O 1
ATOM 614 N N . SER A 1 83 ? 3.034 -10.928 -36.632 1.00 66.56 83 SER A N 1
ATOM 615 C CA . SER A 1 83 ? 2.295 -12.189 -36.721 1.00 66.56 83 SER A CA 1
ATOM 616 C C . SER A 1 83 ? 2.603 -13.059 -35.503 1.00 66.56 83 SER A C 1
ATOM 618 O O . SER A 1 83 ? 3.765 -13.413 -35.297 1.00 66.56 83 SER A O 1
ATOM 620 N N . LYS A 1 84 ? 1.582 -13.450 -34.729 1.00 68.25 84 LYS A N 1
ATOM 621 C CA . LYS A 1 84 ? 1.739 -14.398 -33.613 1.00 68.25 84 LYS A CA 1
ATOM 622 C C . LYS A 1 84 ? 2.376 -15.691 -34.124 1.00 68.25 84 LYS A C 1
ATOM 624 O O . LYS A 1 84 ? 1.792 -16.380 -34.964 1.00 68.25 84 LYS A O 1
ATOM 629 N N . ALA A 1 85 ? 3.579 -16.003 -33.647 1.00 70.38 85 ALA A N 1
ATOM 630 C CA . ALA A 1 85 ? 4.234 -17.258 -33.982 1.00 70.38 85 ALA A CA 1
ATOM 631 C C . ALA A 1 85 ? 3.372 -18.418 -33.466 1.00 70.38 85 ALA A C 1
ATOM 633 O O . ALA A 1 85 ? 2.875 -18.379 -32.339 1.00 70.38 85 ALA A O 1
ATOM 634 N N . LYS A 1 86 ? 3.167 -19.451 -34.292 1.00 75.50 86 LYS A N 1
ATOM 635 C CA . LYS A 1 86 ? 2.497 -20.664 -33.815 1.00 75.50 86 LYS A CA 1
ATOM 636 C C . LYS A 1 86 ? 3.374 -21.290 -32.723 1.00 75.50 86 LYS A C 1
ATOM 638 O O . LYS A 1 86 ? 4.578 -21.423 -32.957 1.00 75.50 86 LYS A O 1
ATOM 643 N N . PRO A 1 87 ? 2.806 -21.664 -31.562 1.00 74.00 87 PRO A N 1
ATOM 644 C CA . PRO A 1 87 ? 3.572 -22.345 -30.531 1.00 74.00 87 PRO A CA 1
ATOM 645 C C . PRO A 1 87 ? 4.188 -23.620 -31.112 1.00 74.00 87 PRO A C 1
ATOM 647 O O . PRO A 1 87 ? 3.593 -24.283 -31.967 1.00 74.00 87 PRO A O 1
ATOM 650 N N . ALA A 1 88 ? 5.407 -23.935 -30.678 1.00 82.38 88 ALA A N 1
ATOM 651 C CA . ALA A 1 88 ? 6.093 -25.139 -31.115 1.00 82.38 88 ALA A CA 1
ATOM 652 C C . ALA A 1 88 ? 5.281 -26.397 -30.732 1.00 82.38 88 ALA A C 1
ATOM 654 O O . ALA A 1 88 ? 4.564 -26.371 -29.731 1.00 82.38 88 ALA A O 1
ATOM 655 N N . PRO A 1 89 ? 5.415 -27.523 -31.462 1.00 85.62 89 PRO A N 1
ATOM 656 C CA . PRO A 1 89 ? 4.591 -28.720 -31.241 1.00 85.62 89 PRO A CA 1
ATOM 657 C C . PRO A 1 89 ? 4.663 -29.324 -29.828 1.00 85.62 89 PRO A C 1
ATOM 659 O O . PRO A 1 89 ? 3.778 -30.078 -29.442 1.00 85.62 89 PRO A O 1
ATOM 662 N N . HIS A 1 90 ? 5.717 -29.014 -29.067 1.00 89.88 90 HIS A N 1
ATOM 663 C CA . HIS A 1 90 ? 5.923 -29.489 -27.698 1.00 89.88 90 HIS A CA 1
ATOM 664 C C . HIS A 1 90 ? 5.285 -28.587 -26.625 1.00 89.88 90 HIS A C 1
ATOM 666 O O . HIS A 1 90 ? 5.366 -28.920 -25.447 1.00 89.88 90 HIS A O 1
ATOM 672 N N . ILE A 1 91 ? 4.678 -27.453 -26.999 1.00 85.75 91 ILE A N 1
ATOM 673 C CA . ILE A 1 91 ? 4.027 -26.520 -26.070 1.00 85.75 91 ILE A CA 1
ATOM 674 C C . ILE A 1 91 ? 2.533 -26.881 -25.967 1.00 85.75 91 ILE A C 1
ATOM 676 O O . ILE A 1 91 ? 1.813 -26.777 -26.962 1.00 85.75 91 ILE A O 1
ATOM 680 N N . PRO A 1 92 ? 2.035 -27.295 -24.788 1.00 88.25 92 PRO A N 1
ATOM 681 C CA . PRO A 1 92 ? 0.633 -27.658 -24.613 1.00 88.25 92 PRO A CA 1
ATOM 682 C C . PRO A 1 92 ? -0.348 -26.488 -24.781 1.00 88.25 92 PRO A C 1
ATOM 684 O O . PRO A 1 92 ? -0.090 -25.375 -24.336 1.00 88.25 92 PRO A O 1
ATOM 687 N N . PHE A 1 93 ? -1.542 -26.772 -25.312 1.00 82.75 93 PHE A N 1
ATOM 688 C CA . PHE A 1 93 ? -2.597 -25.770 -25.546 1.00 82.75 93 PHE A CA 1
ATOM 689 C C . PHE A 1 93 ? -3.246 -25.185 -24.282 1.00 82.75 93 PHE A C 1
ATOM 691 O O . PHE A 1 93 ? -3.915 -24.161 -24.368 1.00 82.75 93 PHE A O 1
ATOM 698 N N . HIS A 1 94 ? -3.102 -25.840 -23.126 1.00 88.44 94 HIS A N 1
ATOM 699 C CA . HIS A 1 94 ? -3.661 -25.359 -21.856 1.00 88.44 94 HIS A CA 1
ATOM 700 C C . HIS A 1 94 ? -2.777 -24.305 -21.176 1.00 88.44 94 HIS A C 1
ATOM 702 O O . HIS A 1 94 ? -3.180 -23.729 -20.168 1.00 88.44 94 HIS A O 1
ATOM 708 N N . LEU A 1 95 ? -1.570 -24.074 -21.699 1.00 86.19 95 LEU A N 1
ATOM 709 C CA . LEU A 1 95 ? -0.714 -22.996 -21.234 1.00 86.19 95 LEU A CA 1
ATOM 710 C C . LEU A 1 95 ? -1.205 -21.651 -21.782 1.00 86.19 95 LEU A C 1
ATOM 712 O O . LEU A 1 95 ? -1.807 -21.601 -22.859 1.00 86.19 95 LEU A O 1
ATOM 716 N N . PRO A 1 96 ? -0.944 -20.551 -21.059 1.00 84.44 96 PRO A N 1
ATOM 717 C CA . PRO A 1 96 ? -1.215 -19.221 -21.578 1.00 84.44 96 PRO A CA 1
ATOM 718 C C . PRO A 1 96 ? -0.495 -19.005 -22.922 1.00 84.44 96 PRO A C 1
ATOM 720 O O . PRO A 1 96 ? 0.598 -19.543 -23.133 1.00 84.44 96 PRO A O 1
ATOM 723 N N . PRO A 1 97 ? -1.091 -18.228 -23.843 1.00 80.56 97 PRO A N 1
ATOM 724 C CA . PRO A 1 97 ? -0.451 -17.915 -25.112 1.00 80.56 97 PRO A CA 1
ATOM 725 C C . PRO A 1 97 ? 0.868 -17.176 -24.873 1.00 80.56 97 PRO A C 1
ATOM 727 O O . PRO A 1 97 ? 0.983 -16.379 -23.940 1.00 80.56 97 PRO A O 1
ATOM 730 N N . LEU A 1 98 ? 1.848 -17.417 -25.747 1.00 79.00 98 LEU A N 1
ATOM 731 C CA . LEU A 1 98 ? 3.080 -16.630 -25.757 1.00 79.00 98 LEU A CA 1
ATOM 732 C C . LEU A 1 98 ? 2.744 -15.137 -25.939 1.00 79.00 98 LEU A C 1
ATOM 734 O O . LEU A 1 98 ? 1.781 -14.816 -26.649 1.00 79.00 98 LEU A O 1
ATOM 738 N N . PRO A 1 99 ? 3.518 -14.230 -25.313 1.00 79.94 99 PRO A N 1
ATOM 739 C CA . PRO A 1 99 ? 3.357 -12.799 -25.532 1.00 79.94 99 PRO A CA 1
ATO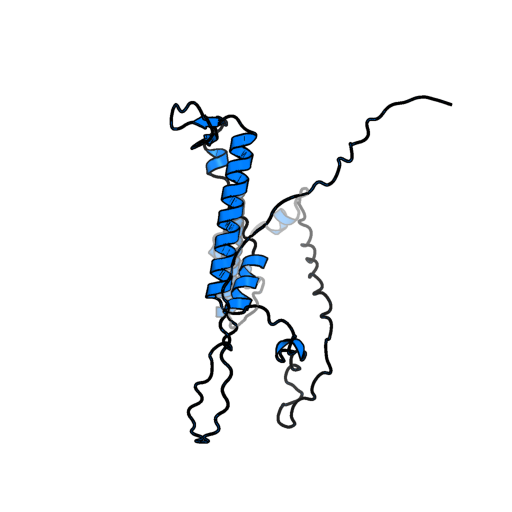M 740 C C . PRO A 1 99 ? 3.589 -12.452 -27.010 1.00 79.94 99 PRO A C 1
ATOM 742 O O . PRO A 1 99 ? 4.167 -13.237 -27.763 1.00 79.94 99 PRO A O 1
ATOM 745 N N . ASP A 1 100 ? 3.122 -11.283 -27.447 1.00 75.38 100 ASP A N 1
ATOM 746 C CA . ASP A 1 100 ? 3.291 -10.870 -28.842 1.00 75.38 100 ASP A CA 1
ATOM 747 C C . ASP A 1 100 ? 4.785 -10.749 -29.217 1.00 75.38 100 ASP A C 1
ATOM 749 O O . ASP A 1 100 ? 5.604 -10.405 -28.362 1.00 75.38 100 ASP A O 1
ATOM 753 N N . PRO A 1 101 ? 5.164 -10.979 -30.493 1.00 76.62 101 PRO A N 1
ATOM 754 C CA . PRO A 1 101 ? 6.558 -10.964 -30.942 1.00 76.62 101 PRO A CA 1
ATOM 755 C C . PRO A 1 101 ? 7.369 -9.738 -30.519 1.00 76.62 101 PRO A C 1
ATOM 757 O O . PRO A 1 101 ? 8.542 -9.873 -30.204 1.00 76.62 101 PRO A O 1
ATOM 760 N N . HIS A 1 102 ? 6.764 -8.551 -30.447 1.00 69.81 102 HIS A N 1
ATOM 761 C CA . HIS A 1 102 ? 7.455 -7.334 -30.003 1.00 69.81 102 HIS A CA 1
ATOM 762 C C . HIS A 1 102 ? 7.967 -7.397 -28.552 1.00 69.81 102 HIS A C 1
ATOM 764 O O . HIS A 1 102 ? 8.837 -6.612 -28.184 1.00 69.81 102 HIS A O 1
ATOM 770 N N . ALA A 1 103 ? 7.437 -8.308 -27.730 1.00 73.50 103 ALA A N 1
ATOM 771 C CA . ALA A 1 103 ? 7.852 -8.488 -26.345 1.00 73.50 103 ALA A CA 1
ATOM 772 C C . ALA A 1 103 ? 9.172 -9.266 -26.211 1.00 73.50 103 ALA A C 1
ATOM 774 O O . ALA A 1 103 ? 9.853 -9.112 -25.203 1.00 73.50 103 ALA A O 1
ATOM 775 N N . TYR A 1 104 ? 9.536 -10.093 -27.199 1.00 73.56 104 TYR A N 1
ATOM 776 C CA . TYR A 1 104 ? 10.715 -10.972 -27.118 1.00 73.56 104 TYR A CA 1
ATOM 777 C C . TYR A 1 104 ? 11.590 -10.990 -28.384 1.00 73.56 104 TYR A C 1
ATOM 779 O O . TYR A 1 104 ? 12.693 -11.525 -28.362 1.00 73.56 104 TYR A O 1
ATOM 787 N N . ILE A 1 105 ? 11.138 -10.402 -29.494 1.00 74.31 105 ILE A N 1
ATOM 788 C CA . ILE A 1 105 ? 11.903 -10.247 -30.735 1.00 74.31 105 ILE A CA 1
ATOM 789 C C . ILE A 1 105 ? 12.288 -8.776 -30.881 1.00 74.31 105 ILE A C 1
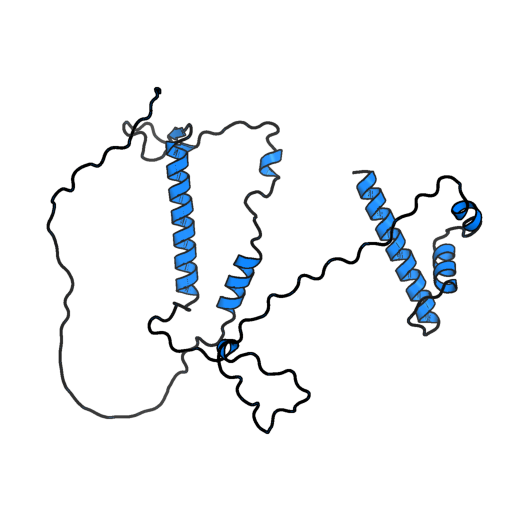ATOM 791 O O . ILE A 1 105 ? 11.451 -7.927 -31.201 1.00 74.31 105 ILE A O 1
ATOM 795 N N . ARG A 1 106 ? 13.578 -8.459 -30.701 1.00 69.69 106 ARG A N 1
ATOM 796 C CA . ARG A 1 106 ? 14.097 -7.133 -31.059 1.00 69.69 106 ARG A CA 1
ATOM 797 C C . ARG A 1 106 ? 14.099 -7.003 -32.580 1.00 69.69 106 ARG A C 1
ATOM 799 O O . ARG A 1 106 ? 14.811 -7.721 -33.275 1.00 69.69 106 ARG A O 1
ATOM 806 N N . THR A 1 107 ? 13.309 -6.069 -33.098 1.00 72.56 107 THR A N 1
ATOM 807 C CA . THR A 1 107 ? 13.401 -5.682 -34.510 1.00 72.56 107 THR A CA 1
ATOM 808 C C . THR A 1 107 ? 14.676 -4.856 -34.686 1.00 72.56 107 THR A C 1
ATOM 810 O O . THR A 1 107 ? 14.813 -3.848 -33.991 1.00 72.56 107 THR A O 1
ATOM 813 N N . PRO A 1 108 ? 15.616 -5.240 -35.570 1.00 67.00 108 PRO A N 1
ATOM 814 C CA . PRO A 1 108 ? 16.794 -4.427 -35.841 1.00 67.00 108 PRO A CA 1
ATOM 815 C C . PRO A 1 108 ? 16.366 -3.045 -36.346 1.00 67.00 108 PRO A C 1
ATOM 817 O O . PRO A 1 108 ? 15.750 -2.923 -37.403 1.00 67.00 108 PRO A O 1
ATOM 820 N N . THR A 1 109 ? 16.662 -1.998 -35.581 1.00 71.62 109 THR A N 1
ATOM 821 C CA . THR A 1 109 ? 16.438 -0.610 -35.993 1.00 71.62 109 THR A CA 1
ATOM 822 C C . THR A 1 109 ? 17.739 -0.016 -36.522 1.00 71.62 109 THR A C 1
ATOM 824 O O . THR A 1 109 ? 18.821 -0.324 -36.030 1.00 71.62 109 THR A O 1
ATOM 827 N N . HIS A 1 110 ? 17.646 0.863 -37.523 1.00 75.44 110 HIS A N 1
ATOM 828 C CA . HIS A 1 110 ? 18.817 1.519 -38.124 1.00 75.44 110 HIS A CA 1
ATOM 829 C C . HIS A 1 110 ? 19.617 2.363 -37.115 1.00 75.44 110 HIS A C 1
ATOM 831 O O . HIS A 1 110 ? 20.836 2.457 -37.207 1.00 75.44 110 HIS A O 1
ATOM 837 N N . LYS A 1 111 ? 18.935 2.951 -36.126 1.00 76.56 111 LYS A N 1
ATOM 838 C CA . LYS A 1 111 ? 19.558 3.548 -34.943 1.00 76.56 111 LYS A CA 1
ATOM 839 C C . LYS A 1 111 ? 19.126 2.735 -33.736 1.00 76.56 111 LYS A C 1
ATOM 841 O O . LYS A 1 111 ? 17.940 2.737 -33.394 1.00 76.56 111 LYS A O 1
ATOM 846 N N . GLN A 1 112 ? 20.059 2.008 -33.138 1.00 71.38 112 GLN A N 1
ATOM 847 C CA . GLN A 1 112 ? 19.788 1.302 -31.895 1.00 71.38 112 GLN A CA 1
ATOM 848 C C . GLN A 1 112 ? 19.798 2.311 -30.740 1.00 71.38 112 GLN A C 1
ATOM 850 O O . GLN A 1 112 ? 20.679 3.174 -30.694 1.00 71.38 112 GLN A O 1
ATOM 855 N N . PRO A 1 113 ? 18.806 2.269 -29.839 1.00 73.88 113 PRO A N 1
ATOM 856 C CA . PRO A 1 113 ? 18.870 3.050 -28.616 1.00 73.88 113 PRO A CA 1
ATOM 857 C C . PRO A 1 113 ? 20.033 2.550 -27.755 1.00 73.88 113 PRO A C 1
ATOM 859 O O . PRO A 1 113 ? 20.287 1.350 -27.698 1.00 73.88 113 PRO A O 1
ATOM 862 N N . VAL A 1 114 ? 20.715 3.472 -27.076 1.00 74.69 114 VAL A N 1
ATOM 863 C CA . VAL A 1 114 ? 21.744 3.133 -26.085 1.00 74.69 114 VAL A CA 1
ATOM 864 C C . VAL A 1 114 ? 21.067 2.362 -24.952 1.00 74.69 114 VAL A C 1
ATOM 866 O O . VAL A 1 114 ? 20.152 2.895 -24.322 1.00 74.69 114 VAL A O 1
ATOM 869 N N . THR A 1 115 ? 21.476 1.114 -24.725 1.00 78.75 115 THR A N 1
ATOM 870 C CA . THR A 1 115 ? 20.963 0.263 -23.636 1.00 78.75 115 THR A CA 1
ATOM 871 C C . THR A 1 115 ? 21.949 0.115 -22.480 1.00 78.75 115 THR A C 1
ATOM 873 O O . THR A 1 115 ? 21.568 -0.358 -21.412 1.00 78.75 115 THR A O 1
ATOM 876 N N . GLU A 1 116 ? 23.184 0.595 -22.652 1.00 86.31 116 GLU A N 1
ATOM 877 C CA . GLU A 1 116 ? 24.213 0.611 -21.615 1.00 86.31 116 GLU A CA 1
ATOM 878 C C . GLU A 1 116 ? 23.739 1.410 -20.398 1.00 86.31 116 GLU A C 1
ATOM 880 O O . GLU A 1 116 ? 23.539 2.627 -20.439 1.00 86.31 116 GLU A O 1
ATOM 885 N N . TYR A 1 117 ? 23.573 0.706 -19.285 1.00 77.69 117 TYR A N 1
ATOM 886 C CA . TYR A 1 117 ? 23.055 1.272 -18.047 1.00 77.69 117 TYR A CA 1
ATOM 887 C C . TYR A 1 117 ? 23.878 2.461 -17.525 1.00 77.69 117 TYR A C 1
ATOM 889 O O . TYR A 1 117 ? 23.305 3.445 -17.052 1.00 77.69 117 TYR A O 1
ATOM 897 N N . GLU A 1 118 ? 25.208 2.387 -17.628 1.00 82.38 118 GLU A N 1
ATOM 898 C CA . GLU A 1 118 ? 26.119 3.460 -17.214 1.00 82.38 118 GLU A CA 1
ATOM 899 C C . GLU A 1 118 ? 25.885 4.737 -18.028 1.00 82.38 118 GLU A C 1
ATOM 901 O O . GLU A 1 118 ? 25.622 5.789 -17.445 1.00 82.38 118 GLU A O 1
ATOM 906 N N . ALA A 1 119 ? 25.847 4.627 -19.359 1.00 83.25 119 ALA A N 1
ATOM 907 C CA . ALA A 1 119 ? 25.615 5.758 -20.254 1.00 83.25 119 ALA A CA 1
ATOM 908 C C . ALA A 1 119 ? 24.231 6.401 -20.042 1.00 83.25 119 ALA A C 1
ATOM 910 O O . ALA A 1 119 ? 24.093 7.627 -20.056 1.00 83.25 119 ALA A O 1
ATOM 911 N N . ILE A 1 120 ? 23.191 5.590 -19.801 1.00 83.75 120 ILE A N 1
ATOM 912 C CA . ILE A 1 120 ? 21.842 6.090 -19.493 1.00 83.75 120 ILE A CA 1
ATOM 913 C C . ILE A 1 120 ? 21.847 6.874 -18.175 1.00 83.75 120 ILE A C 1
ATOM 915 O O . ILE A 1 120 ? 21.302 7.981 -18.117 1.00 83.75 120 ILE A O 1
ATOM 919 N N . ARG A 1 121 ? 22.465 6.327 -17.120 1.00 87.56 121 ARG A N 1
ATOM 920 C CA . ARG A 1 121 ? 22.544 7.000 -15.817 1.00 87.56 121 ARG A CA 1
ATOM 921 C C . ARG A 1 121 ? 23.369 8.275 -15.875 1.00 87.56 121 ARG A C 1
ATOM 923 O O . ARG A 1 121 ? 22.951 9.277 -15.301 1.00 87.56 121 ARG A O 1
ATOM 930 N N . GLU A 1 122 ? 24.497 8.259 -16.575 1.00 90.81 122 GLU A N 1
ATOM 931 C CA . GLU A 1 122 ? 25.340 9.439 -16.753 1.00 90.81 122 GLU A CA 1
ATOM 932 C C . GLU A 1 122 ? 24.571 10.555 -17.471 1.00 90.81 122 GLU A C 1
ATOM 934 O O . GLU A 1 122 ? 24.542 11.697 -17.007 1.00 90.81 122 GLU A O 1
ATOM 939 N N . LYS A 1 123 ? 23.866 10.224 -18.560 1.00 89.62 123 LYS A N 1
ATOM 940 C CA . LYS A 1 123 ? 23.044 11.188 -19.297 1.00 89.62 123 LYS A CA 1
ATOM 941 C C . LYS A 1 123 ? 21.933 11.783 -18.430 1.00 89.62 123 LYS A C 1
ATOM 943 O O . LYS A 1 123 ? 21.747 12.999 -18.449 1.00 89.62 123 LYS A O 1
ATOM 948 N N . ALA A 1 124 ? 21.221 10.956 -17.664 1.00 86.69 124 ALA A N 1
ATOM 949 C CA . ALA A 1 124 ? 20.168 11.417 -16.758 1.00 86.69 124 ALA A CA 1
ATOM 950 C C . ALA A 1 124 ? 20.726 12.323 -15.646 1.00 86.69 124 ALA A C 1
ATOM 952 O O . ALA A 1 124 ? 20.170 13.386 -15.366 1.00 86.69 124 ALA A O 1
ATOM 953 N N . ALA A 1 125 ? 21.866 11.953 -15.054 1.00 89.44 125 ALA A N 1
ATOM 954 C CA . ALA A 1 125 ? 22.535 12.758 -14.036 1.00 89.44 125 ALA A CA 1
ATOM 955 C C . ALA A 1 125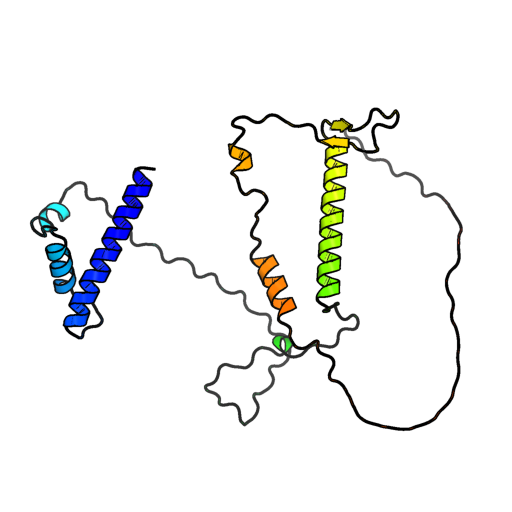 ? 23.005 14.113 -14.591 1.00 89.44 125 ALA A C 1
ATOM 957 O O . ALA A 1 125 ? 22.810 15.147 -13.947 1.00 89.44 125 ALA A O 1
ATOM 958 N N . ASN A 1 126 ? 23.570 14.127 -15.801 1.00 94.88 126 ASN A N 1
ATOM 959 C CA . ASN A 1 126 ? 23.972 15.355 -16.482 1.00 94.88 126 ASN A CA 1
ATOM 960 C C . ASN A 1 126 ? 22.765 16.249 -16.787 1.00 94.88 126 ASN A C 1
ATOM 962 O O . ASN A 1 126 ? 22.795 17.436 -16.470 1.00 94.88 126 ASN A O 1
ATOM 966 N N . GLN A 1 127 ? 21.668 15.679 -17.295 1.00 93.81 127 GLN A N 1
ATOM 967 C CA . GLN A 1 127 ? 20.432 16.421 -17.537 1.00 93.81 127 GLN A CA 1
ATOM 968 C C . GLN A 1 127 ? 19.869 17.030 -16.244 1.00 93.81 127 GLN A C 1
ATOM 970 O O . GLN A 1 127 ? 19.527 18.211 -16.231 1.00 93.81 127 GLN A O 1
ATOM 975 N N . LYS A 1 128 ? 19.825 16.268 -15.142 1.00 90.88 128 LYS A N 1
ATOM 976 C CA . LYS A 1 128 ? 19.381 16.768 -13.831 1.00 90.88 128 LYS A CA 1
ATOM 977 C C . LYS A 1 128 ? 20.242 17.940 -13.353 1.00 90.88 128 LYS A C 1
ATOM 979 O O . LYS A 1 128 ? 19.712 18.989 -12.995 1.00 90.88 128 LYS A O 1
ATOM 984 N N . LYS A 1 129 ? 21.567 17.795 -13.417 1.00 95.94 129 LYS A N 1
ATOM 985 C CA . LYS A 1 129 ? 22.528 18.848 -13.057 1.00 95.94 129 LYS A CA 1
ATOM 986 C C . LYS A 1 129 ? 22.350 20.107 -13.907 1.00 95.94 129 LYS A C 1
ATOM 988 O O . LYS A 1 129 ? 22.446 21.219 -13.387 1.00 95.94 129 LYS A O 1
ATOM 993 N N . ASP A 1 130 ? 22.110 19.952 -15.204 1.00 95.81 130 ASP A N 1
ATOM 994 C CA . ASP A 1 130 ? 21.917 21.080 -16.113 1.00 95.81 130 ASP A CA 1
ATOM 995 C C . ASP A 1 130 ? 20.588 21.797 -15.852 1.00 95.81 130 ASP A C 1
ATOM 997 O O . ASP A 1 130 ? 20.563 23.029 -15.833 1.00 95.81 130 ASP A O 1
ATOM 1001 N N . ILE A 1 131 ? 19.516 21.054 -15.554 1.00 94.56 131 ILE A N 1
ATOM 1002 C CA . ILE A 1 131 ? 18.221 21.608 -15.132 1.00 94.56 131 ILE A CA 1
ATOM 1003 C C . ILE A 1 131 ? 18.369 22.393 -13.825 1.00 94.56 131 ILE A C 1
ATOM 1005 O O . ILE A 1 131 ? 17.956 23.551 -13.762 1.00 94.56 131 ILE A O 1
ATOM 1009 N N . GLU A 1 132 ? 19.005 21.816 -12.803 1.00 92.06 132 GLU A N 1
ATOM 1010 C CA . GLU A 1 132 ? 19.238 22.481 -11.514 1.00 92.06 132 GLU A CA 1
ATOM 1011 C C . GLU A 1 132 ? 20.048 23.774 -11.684 1.00 92.06 132 GLU A C 1
ATOM 1013 O O . GLU A 1 132 ? 19.688 24.825 -11.145 1.00 92.06 132 GLU A O 1
ATOM 1018 N N . LYS A 1 133 ? 21.114 23.738 -12.494 1.00 92.69 133 LYS A N 1
ATOM 1019 C CA . LYS A 1 133 ? 21.916 24.928 -12.814 1.00 92.69 133 LYS A CA 1
ATOM 1020 C C . LYS A 1 133 ? 21.112 25.978 -13.570 1.00 92.69 133 LYS A C 1
ATOM 1022 O O . LYS A 1 133 ? 21.251 27.167 -13.278 1.00 92.69 133 LYS A O 1
ATOM 1027 N N . ALA A 1 134 ? 20.315 25.571 -14.555 1.00 94.06 134 ALA A N 1
ATOM 1028 C CA . ALA A 1 134 ? 19.489 26.481 -15.338 1.00 94.06 134 ALA A CA 1
ATOM 1029 C C . ALA A 1 134 ? 18.432 27.159 -14.457 1.00 94.06 134 ALA A C 1
ATOM 1031 O O . ALA A 1 134 ? 18.305 28.383 -14.500 1.00 94.06 134 ALA A O 1
ATOM 1032 N N . LEU A 1 135 ? 17.750 26.392 -13.602 1.00 93.12 135 LEU A N 1
ATOM 1033 C CA . LEU A 1 135 ? 16.765 26.904 -12.653 1.00 93.12 135 LEU A CA 1
ATOM 1034 C C . LEU A 1 135 ? 17.403 27.851 -11.634 1.00 93.12 135 LEU A C 1
ATOM 1036 O O . LEU A 1 135 ? 16.897 28.949 -11.415 1.00 93.12 135 LEU A O 1
ATOM 1040 N N . THR A 1 136 ? 18.550 27.473 -11.066 1.00 90.81 136 THR A N 1
ATOM 1041 C CA . THR A 1 136 ? 19.291 28.321 -10.121 1.00 90.81 136 THR A CA 1
ATOM 1042 C C . THR A 1 136 ? 19.670 29.654 -10.765 1.00 90.81 136 THR A C 1
ATOM 1044 O O . THR A 1 136 ? 19.423 30.711 -10.189 1.00 90.81 136 THR A O 1
ATOM 1047 N N . LYS A 1 137 ? 20.203 29.631 -11.997 1.00 89.75 137 LYS A N 1
ATOM 1048 C CA . LYS A 1 137 ? 20.526 30.850 -12.759 1.00 89.75 137 LYS A CA 1
ATOM 1049 C C . LYS A 1 137 ? 19.288 31.688 -13.070 1.00 89.75 137 LYS A C 1
ATOM 1051 O O . LYS A 1 137 ? 19.370 32.912 -13.054 1.00 89.75 137 LYS A O 1
ATOM 1056 N N . PHE A 1 138 ? 18.165 31.048 -13.385 1.00 92.56 138 PHE A N 1
ATOM 1057 C CA . PHE A 1 138 ? 16.911 31.740 -13.661 1.00 92.56 138 PHE A CA 1
ATOM 1058 C C . PHE A 1 138 ? 16.383 32.455 -12.412 1.00 92.56 138 PHE A C 1
ATOM 1060 O O . PHE A 1 138 ? 16.086 33.649 -12.469 1.00 92.56 138 PHE A O 1
ATOM 1067 N N . LEU A 1 139 ? 16.328 31.763 -11.271 1.00 92.19 139 LEU A N 1
ATOM 1068 C CA . LEU A 1 139 ? 15.889 32.346 -10.004 1.00 92.19 139 LEU A CA 1
ATOM 1069 C C . LEU A 1 139 ? 16.827 33.468 -9.565 1.00 92.19 139 LEU A C 1
ATOM 1071 O O . LEU A 1 139 ? 16.359 34.565 -9.290 1.00 92.19 139 LEU A O 1
ATOM 1075 N N . ALA A 1 140 ? 18.141 33.262 -9.643 1.00 89.62 140 ALA A N 1
ATOM 1076 C CA . ALA A 1 140 ? 19.123 34.299 -9.335 1.00 89.62 140 ALA A CA 1
ATOM 1077 C C . ALA A 1 140 ? 18.971 35.577 -10.190 1.00 89.62 140 ALA A C 1
ATOM 1079 O O . ALA A 1 140 ? 19.369 36.651 -9.758 1.00 89.62 140 ALA A O 1
ATOM 1080 N N . LYS A 1 141 ? 18.398 35.490 -11.398 1.00 88.62 141 LYS A N 1
ATOM 1081 C CA . LYS A 1 141 ? 18.120 36.662 -12.249 1.00 88.62 141 LYS A CA 1
ATOM 1082 C C . LYS A 1 141 ? 16.744 37.288 -12.025 1.00 88.62 141 LYS A C 1
ATOM 1084 O O . LYS A 1 141 ? 16.534 38.423 -12.440 1.00 88.62 141 LYS A O 1
ATOM 1089 N N . THR A 1 142 ? 15.797 36.547 -11.457 1.00 91.50 142 THR A N 1
ATOM 1090 C CA . THR A 1 142 ? 14.385 36.958 -11.370 1.00 91.50 142 THR A CA 1
ATOM 1091 C C . THR A 1 142 ? 13.925 37.270 -9.949 1.00 91.50 142 THR A C 1
ATOM 1093 O O . THR A 1 142 ? 12.915 37.950 -9.778 1.00 91.50 142 THR A O 1
ATOM 1096 N N . SER A 1 143 ? 14.648 36.806 -8.929 1.00 90.06 143 SER A N 1
ATOM 1097 C CA . SER A 1 143 ? 14.374 37.088 -7.522 1.00 90.06 143 SER A CA 1
ATOM 1098 C C . SER A 1 143 ? 15.401 38.035 -6.910 1.00 90.06 143 SER A C 1
ATOM 1100 O O . SER A 1 143 ? 16.465 38.277 -7.469 1.00 90.06 143 SER A O 1
ATOM 1102 N N . GLU A 1 144 ? 15.104 38.520 -5.707 1.00 89.88 144 GLU A N 1
ATOM 1103 C CA . GLU A 1 144 ? 16.096 39.184 -4.865 1.00 89.88 144 GLU A CA 1
ATOM 1104 C C . GLU A 1 144 ? 17.270 38.235 -4.582 1.00 89.88 144 GLU A C 1
ATOM 1106 O O . GLU A 1 144 ? 17.072 37.036 -4.353 1.00 89.88 144 GLU A O 1
ATOM 1111 N N . THR A 1 145 ? 18.492 38.768 -4.609 1.00 89.31 145 THR A N 1
ATOM 1112 C CA . THR A 1 145 ? 19.721 37.998 -4.393 1.00 89.31 145 THR A CA 1
ATOM 1113 C C . THR A 1 145 ? 20.671 38.689 -3.432 1.00 89.31 145 THR A C 1
ATOM 1115 O O . THR A 1 145 ? 20.770 39.916 -3.408 1.00 89.31 145 THR A O 1
ATOM 1118 N N . HIS A 1 146 ? 21.446 37.888 -2.712 1.00 87.44 146 HIS A N 1
ATOM 1119 C CA . HIS A 1 146 ? 22.617 38.318 -1.961 1.00 87.44 146 HIS A CA 1
ATOM 1120 C C . HIS A 1 146 ? 23.871 37.754 -2.628 1.00 87.44 146 HIS A C 1
ATOM 1122 O O . HIS A 1 146 ? 23.880 36.600 -3.042 1.00 87.44 146 HIS A O 1
ATOM 1128 N N . ASN A 1 147 ? 24.939 38.539 -2.727 1.00 87.00 147 ASN A N 1
ATOM 1129 C CA . ASN A 1 147 ? 26.198 38.058 -3.290 1.00 87.00 147 ASN A CA 1
ATOM 1130 C C . ASN A 1 147 ? 27.163 37.659 -2.178 1.00 87.00 147 ASN A C 1
ATOM 1132 O O . ASN A 1 147 ? 27.249 38.332 -1.153 1.00 87.00 147 ASN A O 1
ATOM 1136 N N . LEU A 1 148 ? 27.889 36.559 -2.392 1.00 84.38 148 LEU A N 1
ATOM 1137 C CA . LEU A 1 148 ? 28.901 36.085 -1.442 1.00 84.38 148 LEU A CA 1
ATOM 1138 C C . LEU A 1 148 ? 30.122 37.007 -1.369 1.00 84.38 148 LEU A C 1
ATOM 1140 O O . LEU A 1 148 ? 30.754 37.107 -0.320 1.00 84.38 148 LEU A O 1
ATOM 1144 N N . PHE A 1 149 ? 30.449 37.677 -2.475 1.00 85.12 149 PHE A N 1
ATOM 1145 C CA . PHE A 1 149 ? 31.594 38.572 -2.570 1.00 85.12 149 PHE A CA 1
ATOM 1146 C C . PHE A 1 149 ? 31.162 39.936 -3.088 1.00 85.12 149 PHE A C 1
ATOM 1148 O O . PHE A 1 149 ? 30.418 40.034 -4.066 1.00 85.12 149 PHE A O 1
ATOM 1155 N N . ASN A 1 150 ? 31.701 40.986 -2.474 1.00 73.00 150 ASN A N 1
ATOM 1156 C CA . ASN A 1 150 ? 31.586 42.348 -2.973 1.00 73.00 150 ASN A CA 1
ATOM 1157 C C . ASN A 1 150 ? 32.510 42.489 -4.187 1.00 73.00 150 ASN A C 1
ATOM 1159 O O . ASN A 1 150 ? 33.677 42.847 -4.057 1.00 73.00 150 ASN A O 1
ATOM 1163 N N . THR A 1 151 ? 31.992 42.138 -5.358 1.00 70.44 151 THR A N 1
ATOM 1164 C CA . THR A 1 151 ? 32.672 42.274 -6.649 1.00 70.44 151 THR A CA 1
ATOM 1165 C C . THR A 1 151 ? 31.892 43.272 -7.495 1.00 70.44 151 THR A C 1
ATOM 1167 O O . THR A 1 151 ? 30.666 43.318 -7.407 1.00 70.44 151 THR A O 1
ATOM 1170 N N . GLU A 1 152 ? 32.591 44.105 -8.271 1.00 68.38 152 GLU A N 1
ATOM 1171 C CA . GLU A 1 152 ? 31.946 45.101 -9.145 1.00 68.38 152 GLU A CA 1
ATOM 1172 C C . GLU A 1 152 ? 31.028 44.415 -10.173 1.00 68.38 152 GLU A C 1
ATOM 1174 O O . GLU A 1 152 ? 29.932 44.895 -10.464 1.00 68.38 152 GLU A O 1
ATOM 1179 N N . ASP A 1 153 ? 31.414 43.210 -10.599 1.00 69.00 153 ASP A N 1
ATOM 1180 C CA . ASP A 1 153 ? 30.593 42.302 -11.386 1.00 69.00 153 ASP A CA 1
ATOM 1181 C C . ASP A 1 153 ? 29.790 41.378 -10.463 1.00 69.00 153 ASP A C 1
ATOM 1183 O O . ASP A 1 153 ? 30.200 40.264 -10.136 1.00 69.00 153 ASP A O 1
ATOM 1187 N N . ASN A 1 154 ? 28.609 41.847 -10.059 1.00 63.59 154 ASN A N 1
ATOM 1188 C CA . ASN A 1 154 ? 27.633 41.210 -9.159 1.00 63.59 154 ASN A CA 1
ATOM 1189 C C . ASN A 1 154 ? 27.044 39.862 -9.680 1.00 63.59 154 ASN A C 1
ATOM 1191 O O . ASN A 1 154 ? 25.890 39.536 -9.406 1.00 63.59 154 ASN A O 1
ATOM 1195 N N . GLN A 1 155 ? 27.789 39.107 -10.499 1.00 68.69 155 GLN A N 1
ATOM 1196 C CA . GLN A 1 155 ? 27.340 37.947 -11.279 1.00 68.69 155 GLN A CA 1
ATOM 1197 C C . GLN A 1 155 ? 28.063 36.633 -10.951 1.00 68.69 155 GLN A C 1
ATOM 1199 O O . GLN A 1 155 ? 27.633 35.579 -11.421 1.00 68.69 155 GLN A O 1
ATOM 1204 N N . VAL A 1 156 ? 29.157 36.656 -10.183 1.00 72.50 156 VAL A N 1
ATOM 1205 C CA . VAL A 1 156 ? 30.013 35.464 -10.042 1.00 72.50 156 VAL A CA 1
ATOM 1206 C C . VAL A 1 156 ? 29.435 34.452 -9.039 1.00 72.50 156 VAL A C 1
ATOM 1208 O O . VAL A 1 156 ? 29.588 33.250 -9.243 1.00 72.50 156 VAL A O 1
ATOM 1211 N N . PHE A 1 157 ? 28.697 34.903 -8.012 1.00 82.19 157 PHE A N 1
ATOM 1212 C CA . PHE A 1 157 ? 28.092 34.027 -6.993 1.00 82.19 157 PHE A CA 1
ATOM 1213 C C . PHE A 1 157 ? 26.789 34.589 -6.377 1.00 82.19 157 PHE A C 1
ATOM 1215 O O . PHE A 1 157 ? 26.762 34.895 -5.177 1.00 82.19 157 PHE A O 1
ATOM 1222 N N . PRO A 1 158 ? 25.706 34.727 -7.164 1.00 86.75 158 PRO A N 1
ATOM 1223 C CA . PRO A 1 158 ? 24.422 35.178 -6.643 1.00 86.75 158 PRO A CA 1
ATOM 1224 C C . PRO A 1 158 ? 23.726 34.064 -5.851 1.00 86.75 158 PRO A C 1
ATOM 1226 O O . PRO A 1 158 ? 23.452 32.982 -6.372 1.00 86.75 158 PRO A O 1
ATOM 1229 N N . LEU A 1 159 ? 23.412 34.341 -4.588 1.00 88.50 159 LEU A N 1
ATOM 1230 C CA . LEU A 1 159 ? 22.563 33.513 -3.738 1.00 88.50 159 LEU A CA 1
ATOM 1231 C C . LEU A 1 159 ? 21.143 34.068 -3.737 1.00 88.50 159 LEU A C 1
ATOM 1233 O O . LEU A 1 159 ? 20.942 35.272 -3.606 1.00 88.50 159 LEU A O 1
ATOM 1237 N N . ILE A 1 160 ? 20.151 33.191 -3.839 1.00 89.94 160 ILE A N 1
ATOM 1238 C CA . ILE A 1 160 ? 18.737 33.570 -3.762 1.00 89.94 160 ILE A CA 1
ATOM 1239 C C . ILE A 1 160 ? 18.437 34.072 -2.343 1.00 89.94 160 ILE A C 1
ATOM 1241 O O . ILE A 1 160 ? 18.768 33.403 -1.364 1.00 89.94 160 ILE A O 1
ATOM 1245 N N . ALA A 1 161 ? 17.823 35.251 -2.226 1.00 88.88 161 ALA A N 1
ATOM 1246 C CA . ALA A 1 161 ? 17.487 35.838 -0.934 1.00 88.88 161 ALA A CA 1
ATOM 1247 C C . ALA A 1 161 ? 16.404 35.025 -0.207 1.00 88.88 161 ALA A C 1
ATOM 1249 O O . ALA A 1 161 ? 15.419 34.573 -0.802 1.00 88.88 161 ALA A O 1
ATOM 1250 N N . CYS A 1 162 ? 16.572 34.862 1.106 1.00 86.31 162 CYS A N 1
ATOM 1251 C CA . CYS A 1 162 ? 15.624 34.133 1.940 1.00 86.31 162 CYS A CA 1
ATOM 1252 C C . CYS A 1 162 ? 14.322 34.924 2.099 1.00 86.31 162 CYS A C 1
ATOM 1254 O O . CYS A 1 162 ? 14.326 36.047 2.600 1.00 86.31 162 CYS A O 1
ATOM 1256 N N . LYS A 1 163 ? 13.188 34.306 1.755 1.00 86.69 163 LYS A N 1
ATOM 1257 C CA . LYS A 1 163 ? 11.858 34.865 2.021 1.00 86.69 163 LYS A CA 1
ATOM 1258 C C . LYS A 1 163 ? 11.323 34.286 3.334 1.00 86.69 163 LYS A C 1
ATOM 1260 O O . LYS A 1 163 ? 11.070 33.083 3.382 1.00 86.69 163 LYS A O 1
ATOM 1265 N N . PRO A 1 164 ? 11.153 35.085 4.402 1.00 86.25 164 PRO A N 1
ATOM 1266 C CA . PRO A 1 164 ? 10.617 34.573 5.655 1.00 86.25 164 PRO A CA 1
ATOM 1267 C C . PRO A 1 164 ? 9.152 34.163 5.468 1.00 86.25 164 PRO A C 1
ATOM 1269 O O . PRO A 1 164 ? 8.312 34.973 5.082 1.00 86.25 164 PRO A O 1
ATOM 1272 N N . THR A 1 165 ? 8.837 32.901 5.756 1.00 86.31 165 THR A N 1
ATOM 1273 C CA . THR A 1 165 ? 7.471 32.362 5.709 1.00 86.31 165 THR A CA 1
ATOM 1274 C C . THR A 1 165 ? 6.992 32.018 7.113 1.00 86.31 165 THR A C 1
ATOM 1276 O O . THR A 1 165 ? 7.737 31.419 7.889 1.00 86.31 165 THR A O 1
ATOM 1279 N N . PHE A 1 166 ? 5.741 32.350 7.439 1.00 88.56 166 PHE A N 1
ATOM 1280 C CA . PHE A 1 166 ? 5.122 31.985 8.712 1.00 88.56 166 PHE A CA 1
ATOM 1281 C C . PHE A 1 166 ? 3.870 31.127 8.478 1.00 88.56 166 PHE A C 1
ATOM 1283 O O . PHE A 1 166 ? 3.011 31.539 7.697 1.00 88.56 166 PHE A O 1
ATOM 1290 N N . PRO A 1 167 ? 3.720 29.982 9.165 1.00 90.44 167 PRO A N 1
ATOM 1291 C CA . PRO A 1 167 ? 4.667 29.375 10.108 1.00 90.44 167 PRO A CA 1
ATOM 1292 C C . PRO A 1 167 ? 5.873 28.711 9.412 1.00 90.44 167 PRO A C 1
ATOM 1294 O O . PRO A 1 167 ? 5.711 27.977 8.443 1.00 90.44 167 PRO A O 1
ATOM 1297 N N . ALA A 1 168 ? 7.086 28.930 9.936 1.00 88.19 168 ALA A N 1
ATOM 1298 C CA . ALA A 1 168 ? 8.338 28.511 9.286 1.00 88.19 168 ALA A CA 1
ATOM 1299 C C . ALA A 1 168 ? 8.535 26.988 9.197 1.00 88.19 168 ALA A C 1
ATOM 1301 O O . ALA A 1 168 ? 9.169 26.501 8.268 1.00 88.19 168 ALA A O 1
ATOM 1302 N N . TYR A 1 169 ? 7.988 26.226 10.148 1.00 89.88 169 TYR A N 1
ATOM 1303 C CA . TYR A 1 169 ? 8.143 24.768 10.181 1.00 89.88 169 TYR A CA 1
ATOM 1304 C C . TYR A 1 169 ? 7.299 24.053 9.122 1.00 89.88 169 TYR A C 1
ATOM 1306 O O . TYR A 1 169 ? 7.633 22.946 8.718 1.00 89.88 169 TYR A O 1
ATOM 1314 N N . LEU A 1 170 ? 6.199 24.664 8.683 1.00 87.81 170 LEU A N 1
ATOM 1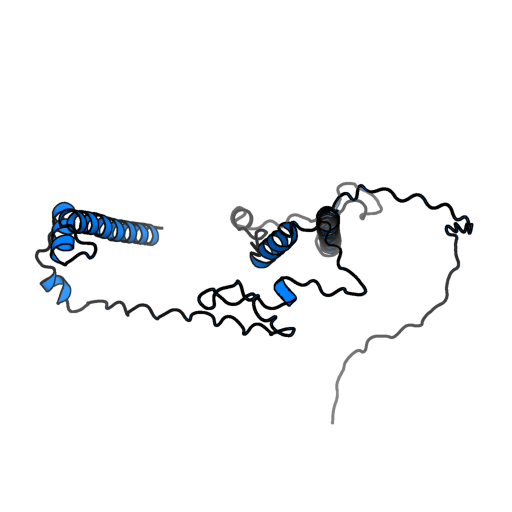315 C CA . LEU A 1 170 ? 5.225 24.013 7.818 1.00 87.81 170 LEU A CA 1
ATOM 1316 C C . LEU A 1 170 ? 5.813 23.641 6.444 1.00 87.81 170 LEU A C 1
ATOM 1318 O O . LEU A 1 170 ? 5.749 22.462 6.117 1.00 87.81 170 LEU A O 1
ATOM 1322 N N . PRO A 1 171 ? 6.451 24.543 5.666 1.00 85.62 171 PRO A N 1
ATOM 1323 C CA . PRO A 1 171 ? 7.047 24.166 4.378 1.00 85.62 171 PRO A CA 1
ATOM 1324 C C . PRO A 1 171 ? 8.183 23.141 4.508 1.00 85.62 171 PRO A C 1
ATOM 1326 O O . PRO A 1 171 ? 8.326 22.293 3.637 1.00 85.62 171 PRO A O 1
ATOM 1329 N N . CYS A 1 172 ? 8.949 23.162 5.604 1.00 84.44 172 CYS A N 1
ATOM 1330 C CA . CYS A 1 172 ? 10.036 22.206 5.839 1.00 84.44 172 CYS A CA 1
ATOM 1331 C C . CYS A 1 172 ? 9.544 20.784 6.158 1.00 84.44 172 CYS A C 1
ATOM 1333 O O . CYS A 1 172 ? 10.304 19.831 6.018 1.00 84.44 172 CYS A O 1
ATOM 1335 N N . LEU A 1 173 ? 8.297 20.642 6.623 1.00 87.44 173 LEU A N 1
ATOM 1336 C CA . LEU A 1 173 ? 7.668 19.353 6.929 1.00 87.44 173 LEU A CA 1
ATOM 1337 C C . LEU A 1 173 ? 6.808 18.823 5.773 1.00 87.44 173 LEU A C 1
ATOM 1339 O O . LEU A 1 173 ? 6.288 17.711 5.867 1.00 87.44 173 LEU A O 1
ATOM 1343 N N . LEU A 1 174 ? 6.640 19.600 4.697 1.00 82.06 174 LEU A N 1
ATOM 1344 C CA . LEU A 1 174 ? 5.896 19.177 3.517 1.00 82.06 174 LEU A CA 1
ATOM 1345 C C . LEU A 1 174 ? 6.842 18.501 2.510 1.00 82.06 174 LEU A C 1
ATOM 1347 O O . LEU A 1 174 ? 7.756 19.157 2.005 1.00 82.06 174 LEU A O 1
ATOM 1351 N N . PRO A 1 175 ? 6.616 17.224 2.156 1.00 77.12 175 PRO A N 1
ATOM 1352 C CA . PRO A 1 175 ? 7.379 16.540 1.118 1.00 77.12 175 PRO A CA 1
ATOM 1353 C C . PRO A 1 175 ? 6.960 17.076 -0.257 1.00 77.12 175 PRO A C 1
ATOM 1355 O O . PRO A 1 175 ? 6.108 16.509 -0.932 1.00 77.12 175 PRO A O 1
ATOM 1358 N N . THR A 1 176 ? 7.521 18.218 -0.649 1.00 69.31 176 THR A N 1
ATOM 1359 C CA . THR A 1 176 ? 7.240 18.866 -1.942 1.00 69.31 176 THR A CA 1
ATOM 1360 C C . THR A 1 176 ? 8.187 18.401 -3.051 1.00 69.31 176 THR A C 1
ATOM 1362 O O . THR A 1 176 ? 7.779 18.363 -4.205 1.00 69.31 176 THR A O 1
ATOM 1365 N N . ASP A 1 177 ? 9.401 17.965 -2.694 1.00 64.94 177 ASP A N 1
ATOM 1366 C CA . ASP A 1 177 ? 10.414 17.421 -3.618 1.00 64.94 177 ASP A CA 1
ATOM 1367 C C . ASP A 1 177 ? 10.294 15.904 -3.855 1.00 64.94 177 ASP A C 1
ATOM 1369 O O . ASP A 1 177 ? 10.960 15.351 -4.727 1.00 64.94 177 ASP A O 1
ATOM 1373 N N . GLN A 1 178 ? 9.455 15.203 -3.086 1.00 57.62 178 GLN A N 1
ATOM 1374 C CA . GLN A 1 178 ? 9.202 13.770 -3.263 1.00 57.62 178 GLN A CA 1
ATOM 1375 C C . GLN A 1 178 ? 7.924 13.557 -4.069 1.00 57.62 178 GLN A C 1
ATOM 1377 O O . GLN A 1 178 ? 6.916 13.070 -3.558 1.00 57.62 178 GLN A O 1
ATOM 1382 N N . VAL A 1 179 ? 7.966 13.898 -5.354 1.00 56.28 179 VAL A N 1
ATOM 1383 C CA . VAL A 1 179 ? 7.046 13.261 -6.294 1.00 56.28 179 VAL A CA 1
ATOM 1384 C C . VAL A 1 179 ? 7.603 11.859 -6.514 1.00 56.28 179 VAL A C 1
ATOM 1386 O O . VAL A 1 179 ? 8.596 11.678 -7.213 1.00 56.28 179 VAL A O 1
ATOM 1389 N N . PHE A 1 180 ? 7.023 10.864 -5.842 1.00 52.44 180 PHE A N 1
ATOM 1390 C CA . PHE A 1 180 ? 7.226 9.471 -6.224 1.00 52.44 180 PHE A CA 1
ATOM 1391 C C . PHE A 1 180 ? 6.535 9.287 -7.568 1.00 52.44 180 PHE A C 1
ATOM 1393 O O . PHE A 1 180 ? 5.361 8.920 -7.621 1.00 52.44 180 PHE A O 1
ATOM 1400 N N . ASP A 1 181 ? 7.238 9.610 -8.649 1.00 58.16 181 ASP A N 1
ATOM 1401 C CA . ASP A 1 181 ? 6.780 9.242 -9.974 1.00 58.16 181 ASP A CA 1
ATOM 1402 C C . ASP A 1 181 ? 7.043 7.742 -10.132 1.00 58.16 181 ASP A C 1
ATOM 1404 O O . ASP A 1 181 ? 8.115 7.290 -10.545 1.00 58.16 181 ASP A O 1
ATOM 1408 N N . PHE A 1 182 ? 6.086 6.955 -9.631 1.00 56.75 182 PHE A N 1
ATOM 1409 C CA . PHE A 1 182 ? 6.134 5.496 -9.662 1.00 56.75 182 PHE A CA 1
ATOM 1410 C C . PHE A 1 182 ? 6.358 4.993 -11.093 1.00 56.75 182 PHE A C 1
ATOM 1412 O O . PHE A 1 182 ? 7.071 4.007 -11.269 1.00 56.75 182 PHE A O 1
ATOM 1419 N N . ASP A 1 183 ? 5.851 5.722 -12.090 1.00 56.56 183 ASP A N 1
ATOM 1420 C CA . ASP A 1 183 ? 5.993 5.397 -13.506 1.00 56.56 183 ASP A CA 1
ATOM 1421 C C . ASP A 1 183 ? 7.446 5.576 -13.991 1.00 56.56 183 ASP A C 1
ATOM 1423 O O . ASP A 1 183 ? 7.972 4.736 -14.727 1.00 56.56 183 ASP A O 1
ATOM 1427 N N . GLU A 1 184 ? 8.144 6.626 -13.538 1.00 61.03 184 GLU A N 1
ATOM 1428 C CA . GLU A 1 184 ? 9.557 6.862 -13.875 1.00 61.03 184 GLU A CA 1
ATOM 1429 C C . GLU A 1 184 ? 10.473 5.822 -13.209 1.00 61.03 184 GLU A C 1
ATOM 1431 O O . GLU A 1 184 ? 11.386 5.271 -13.838 1.00 61.03 184 GLU A O 1
ATOM 1436 N N . LEU A 1 185 ? 10.200 5.492 -11.943 1.00 57.41 185 LEU A N 1
ATOM 1437 C CA . LEU A 1 185 ? 10.954 4.478 -11.208 1.00 57.41 185 LEU A CA 1
ATOM 1438 C C . LEU A 1 185 ? 10.759 3.080 -11.817 1.00 57.41 185 LEU A C 1
ATOM 1440 O O . LEU A 1 185 ? 11.726 2.327 -11.966 1.00 57.41 185 LEU A O 1
ATOM 1444 N N . GLU A 1 186 ? 9.532 2.745 -12.213 1.00 65.25 186 GLU A N 1
ATOM 1445 C CA . GLU A 1 186 ? 9.189 1.480 -12.859 1.00 65.25 186 GLU A CA 1
ATOM 1446 C C . GLU A 1 186 ? 9.842 1.346 -14.247 1.00 65.25 186 GLU A C 1
ATOM 1448 O O . GLU A 1 186 ? 10.419 0.296 -14.555 1.00 65.25 186 GLU A O 1
ATOM 1453 N N . TYR A 1 187 ? 9.879 2.423 -15.039 1.00 65.00 187 TYR A N 1
ATOM 1454 C CA . TYR A 1 187 ? 10.599 2.449 -16.315 1.00 65.00 187 TYR A CA 1
ATOM 1455 C C . TYR A 1 187 ? 12.101 2.172 -16.138 1.00 65.00 187 TYR A C 1
ATOM 1457 O O . TYR A 1 187 ? 12.675 1.331 -16.838 1.00 65.00 187 TYR A O 1
ATOM 1465 N N . HIS A 1 188 ? 12.753 2.818 -15.166 1.00 63.34 188 HIS A N 1
ATOM 1466 C CA . HIS A 1 188 ? 14.173 2.586 -14.892 1.00 63.34 188 HIS A CA 1
ATOM 1467 C C . HIS A 1 188 ? 14.466 1.152 -14.425 1.00 63.34 188 HIS A C 1
ATOM 1469 O O . HIS A 1 188 ? 15.474 0.572 -14.844 1.00 63.34 188 HIS A O 1
ATOM 1475 N N . PHE A 1 189 ? 13.584 0.553 -13.619 1.00 57.94 189 PHE A N 1
ATOM 1476 C CA . PHE A 1 189 ? 13.686 -0.855 -13.219 1.00 57.94 189 PHE A CA 1
ATOM 1477 C C . PHE A 1 189 ? 13.540 -1.813 -14.409 1.00 57.94 189 PHE A C 1
ATOM 1479 O O . PHE A 1 189 ? 14.301 -2.776 -14.528 1.00 57.94 189 PHE A O 1
ATOM 1486 N N . GLN A 1 190 ? 12.602 -1.547 -15.318 1.00 59.69 190 GLN A N 1
ATOM 1487 C CA . GLN A 1 190 ? 12.356 -2.385 -16.497 1.00 59.69 190 GLN A CA 1
ATOM 1488 C C . GLN A 1 190 ? 13.494 -2.324 -17.518 1.00 59.69 190 GLN A C 1
ATOM 1490 O O . GLN A 1 190 ? 13.767 -3.317 -18.192 1.00 59.69 190 GLN A O 1
ATOM 1495 N N . VAL A 1 191 ? 14.181 -1.185 -17.626 1.00 62.44 191 VAL A N 1
ATOM 1496 C CA . VAL A 1 191 ? 15.374 -1.050 -18.473 1.00 62.44 191 VAL A CA 1
ATOM 1497 C C . VAL A 1 191 ? 16.576 -1.764 -17.846 1.00 62.44 191 VAL A C 1
ATOM 1499 O O . VAL A 1 191 ? 17.275 -2.486 -18.550 1.00 62.44 191 VAL A O 1
ATOM 1502 N N . ALA A 1 192 ? 16.789 -1.625 -16.532 1.00 57.09 192 ALA A N 1
ATOM 1503 C CA . ALA A 1 192 ? 17.925 -2.226 -15.825 1.00 57.09 192 ALA A CA 1
ATOM 1504 C C . ALA A 1 192 ? 17.859 -3.762 -15.725 1.00 57.09 192 ALA A C 1
ATOM 1506 O O . ALA A 1 192 ? 18.895 -4.420 -15.707 1.00 57.09 192 ALA A O 1
ATOM 1507 N N . ASN A 1 193 ? 16.655 -4.342 -15.700 1.00 54.59 193 ASN A N 1
ATOM 1508 C CA . ASN A 1 193 ? 16.452 -5.794 -15.639 1.00 54.59 193 ASN A CA 1
ATOM 1509 C C . ASN A 1 193 ? 16.511 -6.493 -17.012 1.00 54.59 193 ASN A C 1
ATOM 1511 O O . ASN A 1 193 ? 16.204 -7.682 -17.105 1.00 54.59 193 ASN A O 1
ATOM 1515 N N . ARG A 1 194 ? 16.897 -5.799 -18.093 1.00 61.47 194 ARG A N 1
ATOM 1516 C CA . ARG A 1 194 ? 17.187 -6.443 -19.384 1.00 61.47 194 ARG A CA 1
ATOM 1517 C C . ARG A 1 194 ? 18.558 -7.122 -19.314 1.00 61.47 194 ARG A C 1
ATOM 1519 O O . ARG A 1 194 ? 19.566 -6.554 -19.706 1.00 61.47 194 ARG A O 1
ATOM 1526 N N . THR A 1 195 ? 18.591 -8.356 -18.823 1.00 53.38 195 THR A N 1
ATOM 1527 C CA . THR A 1 195 ? 19.803 -9.164 -18.583 1.00 53.38 195 THR A CA 1
ATOM 1528 C C . THR A 1 195 ? 20.523 -9.675 -19.843 1.00 53.38 195 THR A C 1
ATOM 1530 O O . THR A 1 195 ? 21.401 -10.526 -19.734 1.00 53.38 195 THR A O 1
ATOM 1533 N N . GLU A 1 196 ? 20.178 -9.204 -21.041 1.00 55.53 196 GLU A N 1
ATOM 1534 C CA . GLU A 1 196 ? 20.678 -9.781 -22.303 1.00 55.53 196 GLU A CA 1
ATOM 1535 C C . GLU A 1 196 ? 21.859 -9.021 -22.928 1.00 55.53 196 GLU A C 1
ATOM 1537 O O . GLU A 1 196 ? 22.397 -9.460 -23.940 1.00 55.53 196 GLU A O 1
ATOM 1542 N N . ASP A 1 197 ? 22.314 -7.926 -22.315 1.00 51.41 197 ASP A N 1
ATOM 1543 C CA . ASP A 1 197 ? 23.431 -7.119 -22.828 1.00 51.41 197 ASP A CA 1
ATOM 1544 C C . ASP A 1 197 ? 24.820 -7.635 -22.363 1.00 51.41 197 ASP A C 1
ATOM 1546 O O . ASP A 1 197 ? 25.787 -6.875 -22.320 1.00 51.41 197 ASP A O 1
ATOM 1550 N N . MET A 1 198 ? 24.969 -8.925 -22.022 1.00 43.06 198 MET A N 1
ATOM 1551 C CA . MET A 1 198 ? 26.305 -9.526 -21.877 1.00 43.06 198 MET A CA 1
ATOM 1552 C C . MET A 1 198 ? 26.808 -9.991 -23.251 1.00 43.06 198 MET A C 1
ATOM 1554 O O . MET A 1 198 ? 26.187 -10.873 -23.851 1.00 43.06 198 MET A O 1
ATOM 1558 N N . PRO A 1 199 ? 27.936 -9.463 -23.762 1.00 48.00 199 PRO A N 1
ATOM 1559 C CA . PRO A 1 199 ? 28.543 -10.015 -24.961 1.00 48.00 199 PRO A CA 1
ATOM 1560 C C . PRO A 1 199 ? 28.981 -11.454 -24.664 1.00 48.00 199 PRO A C 1
ATOM 1562 O O . PRO A 1 199 ? 29.746 -11.709 -23.737 1.00 48.00 199 PRO A O 1
ATOM 1565 N N . ALA A 1 200 ? 28.470 -12.410 -25.439 1.00 45.97 200 ALA A N 1
ATOM 1566 C CA . ALA A 1 200 ? 28.966 -13.775 -25.403 1.00 45.97 200 ALA A CA 1
ATOM 1567 C C . ALA A 1 200 ? 30.414 -13.783 -25.916 1.00 45.97 200 ALA A C 1
ATOM 1569 O O . ALA A 1 200 ? 30.651 -13.491 -27.091 1.00 45.97 200 ALA A O 1
ATOM 1570 N N . ASP A 1 201 ? 31.364 -14.121 -25.041 1.00 48.22 201 ASP A N 1
ATOM 1571 C CA . ASP A 1 201 ? 32.744 -14.435 -25.407 1.00 48.22 201 ASP A CA 1
ATOM 1572 C C . ASP A 1 201 ? 32.752 -15.496 -26.515 1.00 48.22 201 ASP A C 1
ATOM 1574 O O . ASP A 1 201 ? 32.520 -16.684 -26.276 1.00 48.22 201 ASP A O 1
ATOM 1578 N N . LYS A 1 202 ? 33.042 -15.081 -27.750 1.00 45.16 202 LYS A N 1
ATOM 1579 C CA . LYS A 1 202 ? 33.411 -16.007 -28.819 1.00 45.16 202 LYS A CA 1
ATOM 1580 C C . LYS A 1 202 ? 34.915 -16.249 -28.751 1.00 45.16 202 LYS A C 1
ATOM 1582 O O . LYS A 1 202 ? 35.697 -15.562 -29.399 1.00 45.16 202 LYS A O 1
ATOM 1587 N N . LYS A 1 203 ? 35.308 -17.278 -27.998 1.00 40.00 203 LYS A N 1
ATOM 1588 C CA . LYS A 1 203 ? 36.432 -18.121 -28.414 1.00 40.00 203 LYS A CA 1
ATOM 1589 C C . LYS A 1 203 ? 35.954 -18.922 -29.618 1.00 40.00 203 LYS A C 1
ATOM 1591 O O . LYS A 1 203 ? 35.078 -19.759 -29.457 1.00 40.00 203 LYS A O 1
ATOM 1596 N N . ASP A 1 204 ? 36.484 -18.628 -30.797 1.00 33.78 204 ASP A N 1
ATOM 1597 C CA . ASP A 1 204 ? 37.095 -19.671 -31.619 1.00 33.78 204 ASP A CA 1
ATOM 1598 C C . ASP A 1 204 ? 37.876 -19.085 -32.797 1.00 33.78 204 ASP A C 1
ATOM 1600 O O . ASP A 1 204 ? 37.520 -18.068 -33.390 1.00 33.78 204 ASP A O 1
ATOM 1604 N N . GLN A 1 205 ? 38.989 -19.767 -33.055 1.00 37.00 205 GLN A N 1
ATOM 1605 C CA . GLN A 1 205 ? 39.974 -19.570 -34.107 1.00 37.00 205 GLN A CA 1
ATOM 1606 C C . GLN A 1 205 ? 39.362 -19.507 -35.507 1.00 37.00 205 GLN A C 1
ATOM 1608 O O . GLN A 1 205 ? 38.607 -20.391 -35.904 1.00 37.00 205 GLN A O 1
ATOM 1613 N N . SER A 1 206 ? 39.852 -18.567 -36.311 1.00 31.31 206 SER A N 1
ATOM 1614 C CA . SER A 1 206 ? 40.132 -18.840 -37.720 1.00 31.31 206 SER A CA 1
ATOM 1615 C C . SER A 1 206 ? 41.220 -17.893 -38.215 1.00 31.31 206 SER A C 1
ATOM 1617 O O . SER A 1 206 ? 40.984 -16.694 -38.372 1.00 31.31 206 SER A O 1
ATOM 1619 N N . ASP A 1 207 ? 42.402 -18.458 -38.448 1.00 32.94 207 ASP A N 1
ATOM 1620 C CA . ASP A 1 207 ? 43.438 -17.884 -39.295 1.00 32.94 207 ASP A CA 1
ATOM 1621 C C . ASP A 1 207 ? 42.854 -17.598 -40.685 1.00 32.94 207 ASP A C 1
ATOM 1623 O O . ASP A 1 207 ? 42.305 -18.503 -41.317 1.00 32.94 207 ASP A O 1
ATOM 1627 N N . ASN A 1 208 ? 42.988 -16.367 -41.179 1.00 33.06 208 ASN A N 1
ATOM 1628 C CA . ASN A 1 208 ? 43.226 -16.139 -42.601 1.00 33.06 208 ASN A CA 1
ATOM 1629 C C . ASN A 1 208 ? 43.829 -14.748 -42.823 1.00 33.06 208 ASN A C 1
ATOM 1631 O O . ASN A 1 208 ? 43.203 -13.726 -42.539 1.00 33.06 208 ASN A O 1
ATOM 1635 N N . GLU A 1 209 ? 45.059 -14.748 -43.321 1.00 33.84 209 GLU A N 1
ATOM 1636 C CA . GLU A 1 209 ? 45.805 -13.580 -43.768 1.00 33.84 209 GLU A CA 1
ATOM 1637 C C . GLU A 1 209 ? 45.166 -12.982 -45.032 1.00 33.84 209 GLU A C 1
ATOM 1639 O O . GLU A 1 209 ? 44.642 -13.694 -45.890 1.00 33.84 209 GLU A O 1
ATOM 1644 N N . GLY A 1 210 ? 45.227 -11.658 -45.160 1.00 30.77 210 GLY A N 1
ATOM 1645 C CA . GLY A 1 210 ? 44.739 -10.946 -46.336 1.00 30.77 210 GLY A CA 1
ATOM 1646 C C . GLY A 1 210 ? 44.820 -9.439 -46.154 1.00 30.77 210 GLY A C 1
ATOM 1647 O O . GLY A 1 210 ? 43.831 -8.795 -45.817 1.00 30.77 210 GLY A O 1
ATOM 1648 N N . GLU A 1 211 ? 46.020 -8.901 -46.359 1.00 30.39 211 GLU A N 1
ATOM 1649 C CA . GLU A 1 211 ? 46.319 -7.474 -46.472 1.00 30.39 211 GLU A CA 1
ATOM 1650 C C . GLU A 1 211 ? 45.365 -6.753 -47.441 1.00 30.39 211 GLU A C 1
ATOM 1652 O O . GLU A 1 211 ? 45.211 -7.171 -48.588 1.00 30.39 211 GLU A O 1
ATOM 1657 N N . ASN A 1 212 ? 44.819 -5.603 -47.034 1.00 29.83 212 ASN A N 1
ATOM 1658 C CA . ASN A 1 212 ? 44.926 -4.399 -47.859 1.00 29.83 212 ASN A CA 1
ATOM 1659 C C . ASN A 1 212 ? 44.740 -3.141 -47.002 1.00 29.83 212 ASN A C 1
ATOM 1661 O O . ASN A 1 212 ? 43.749 -3.001 -46.285 1.00 29.83 212 ASN A O 1
ATOM 1665 N N . GLY A 1 213 ? 45.734 -2.259 -47.068 1.00 29.05 213 GLY A N 1
ATOM 1666 C CA . GLY A 1 213 ? 45.824 -1.035 -46.285 1.00 29.05 213 GLY A CA 1
ATOM 1667 C C . GLY A 1 213 ? 44.900 0.083 -46.765 1.00 29.05 213 GLY A C 1
ATOM 1668 O O . GLY A 1 213 ? 44.396 0.087 -47.889 1.00 29.05 213 GLY A O 1
ATOM 1669 N N . GLY A 1 214 ? 44.725 1.063 -45.884 1.00 28.31 214 GLY A N 1
ATOM 1670 C CA . GLY A 1 214 ? 44.001 2.295 -46.159 1.00 28.31 214 GLY A CA 1
ATOM 1671 C C . GLY A 1 214 ? 43.837 3.133 -44.900 1.00 28.31 214 GLY A C 1
ATOM 1672 O O . GLY A 1 214 ? 42.725 3.264 -44.400 1.00 28.31 214 GLY A O 1
ATOM 1673 N N . ASP A 1 215 ? 44.955 3.666 -44.398 1.00 29.58 215 ASP A N 1
ATOM 1674 C CA . ASP A 1 215 ? 44.988 4.805 -43.476 1.00 29.58 215 ASP A CA 1
ATOM 1675 C C . ASP A 1 215 ? 44.094 5.935 -43.998 1.00 29.58 215 ASP A C 1
ATOM 1677 O O . ASP A 1 215 ? 44.235 6.350 -45.152 1.00 29.58 215 ASP A O 1
ATOM 1681 N N . ASN A 1 216 ? 43.244 6.492 -43.134 1.00 31.20 216 ASN A N 1
ATOM 1682 C CA . ASN A 1 216 ? 43.084 7.942 -43.099 1.00 31.20 216 ASN A CA 1
ATOM 1683 C C . ASN A 1 216 ? 42.508 8.396 -41.753 1.00 31.20 216 ASN A C 1
ATOM 1685 O O . ASN A 1 216 ? 41.294 8.479 -41.555 1.00 31.20 216 ASN A O 1
ATOM 1689 N N . ASP A 1 217 ? 43.419 8.722 -40.842 1.00 30.09 217 ASP A N 1
ATOM 1690 C CA . ASP A 1 217 ? 43.184 9.697 -39.789 1.00 30.09 217 ASP A CA 1
ATOM 1691 C C . ASP A 1 217 ? 42.849 11.051 -40.425 1.00 30.09 217 ASP A C 1
ATOM 1693 O O . ASP A 1 217 ? 43.597 11.547 -41.268 1.00 30.09 217 ASP A O 1
ATOM 1697 N N . ASN A 1 218 ? 41.779 11.715 -39.983 1.00 30.17 218 ASN A N 1
ATOM 1698 C CA . ASN A 1 218 ? 41.797 13.173 -4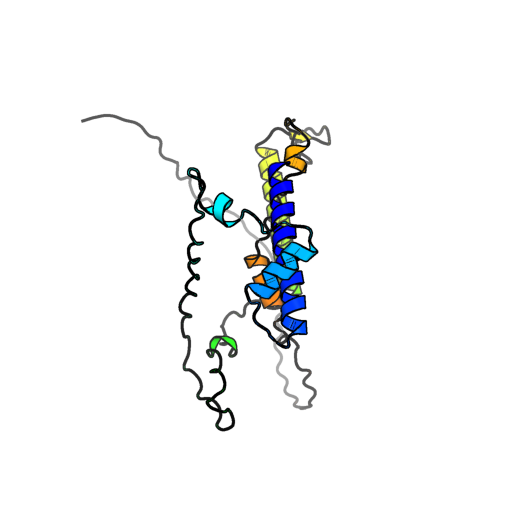0.022 1.00 30.17 218 ASN A CA 1
ATOM 1699 C C . ASN A 1 218 ? 40.985 13.794 -38.886 1.00 30.17 218 ASN A C 1
ATOM 1701 O O . ASN A 1 218 ? 39.758 13.916 -38.930 1.00 30.17 218 ASN A O 1
ATOM 1705 N N . ALA A 1 219 ? 41.728 14.215 -37.870 1.00 30.81 219 ALA A N 1
ATOM 1706 C CA . ALA A 1 219 ? 41.307 15.191 -36.895 1.00 30.81 219 ALA A CA 1
ATOM 1707 C C . ALA A 1 219 ? 41.312 16.593 -37.532 1.00 30.81 219 ALA A C 1
ATOM 1709 O O . ALA A 1 219 ? 42.340 17.078 -37.983 1.00 30.81 219 ALA A O 1
ATOM 1710 N N . ASN A 1 220 ? 40.148 17.238 -37.494 1.00 28.75 220 ASN A N 1
ATOM 1711 C CA . ASN A 1 220 ? 39.953 18.596 -36.982 1.00 28.75 220 ASN A CA 1
ATOM 1712 C C . ASN A 1 220 ? 40.949 19.698 -37.424 1.00 28.75 220 ASN A C 1
ATOM 1714 O O . ASN A 1 220 ? 42.063 19.730 -36.915 1.00 28.75 220 ASN A O 1
ATOM 1718 N N . ASN A 1 221 ? 40.490 20.719 -38.170 1.00 28.08 221 ASN A N 1
ATOM 1719 C CA . ASN A 1 221 ? 40.630 22.103 -37.682 1.00 28.08 221 ASN A CA 1
ATOM 1720 C C . ASN A 1 221 ? 39.778 23.167 -38.416 1.00 28.08 221 ASN A C 1
ATOM 1722 O O . ASN A 1 221 ? 39.746 23.237 -39.640 1.00 28.08 221 ASN A O 1
ATOM 1726 N N . SER A 1 222 ? 39.207 24.041 -37.579 1.00 29.77 222 SER A N 1
ATOM 1727 C CA . SER A 1 222 ? 39.118 25.514 -37.657 1.00 29.77 222 SER A CA 1
ATOM 1728 C C . SER A 1 222 ? 38.432 26.268 -38.813 1.00 29.77 222 SER A C 1
ATOM 1730 O O . SER A 1 222 ? 38.952 26.370 -39.917 1.00 29.77 222 SER A O 1
ATOM 1732 N N . GLN A 1 223 ? 37.403 27.015 -38.375 1.00 29.38 223 GLN A N 1
ATOM 1733 C CA . GLN A 1 223 ? 37.184 28.471 -38.537 1.00 29.38 223 GLN A CA 1
ATOM 1734 C C . GLN A 1 223 ? 36.713 29.049 -39.880 1.00 29.38 223 GLN A C 1
ATOM 1736 O O . GLN A 1 223 ? 37.419 29.003 -40.881 1.00 29.38 223 GLN A O 1
ATOM 1741 N N . SER A 1 224 ? 35.589 29.781 -39.825 1.00 29.62 224 SER A N 1
ATOM 1742 C CA . SER A 1 224 ? 35.486 31.262 -39.959 1.00 29.62 224 SER A CA 1
ATOM 1743 C C . SER A 1 224 ? 34.000 31.626 -40.151 1.00 29.62 224 SER A C 1
ATOM 1745 O O . SER A 1 224 ? 33.345 31.094 -41.038 1.00 29.62 224 SER A O 1
ATOM 1747 N N . GLU A 1 225 ? 33.349 32.212 -39.144 1.00 28.11 225 GLU A N 1
ATOM 1748 C CA . GLU A 1 225 ? 33.008 33.647 -39.024 1.00 28.11 225 GLU A CA 1
ATOM 1749 C C . GLU A 1 225 ? 31.964 34.201 -40.026 1.00 28.11 225 GLU A C 1
ATOM 1751 O O . GLU A 1 225 ? 32.211 34.311 -41.219 1.00 28.11 225 GLU A O 1
ATOM 1756 N N . ASN A 1 226 ? 30.831 34.616 -39.433 1.00 28.06 226 ASN A N 1
ATOM 1757 C CA . ASN A 1 226 ? 29.916 35.730 -39.738 1.00 28.06 226 ASN A CA 1
ATOM 1758 C C . ASN A 1 226 ? 29.326 35.942 -41.147 1.00 28.06 226 ASN A C 1
ATOM 1760 O O . ASN A 1 226 ? 30.028 36.335 -42.071 1.00 28.06 226 ASN A O 1
ATOM 1764 N N . GLN A 1 227 ? 27.982 35.950 -41.217 1.00 29.50 227 GLN A N 1
ATOM 1765 C CA . GLN A 1 227 ? 27.208 37.168 -41.543 1.00 29.50 227 GLN A CA 1
ATOM 1766 C C . GLN A 1 227 ? 25.688 37.005 -41.309 1.00 29.50 227 GLN A C 1
ATOM 1768 O O . GLN A 1 227 ? 25.041 36.128 -41.871 1.00 29.50 227 GLN A O 1
ATOM 1773 N N . ASP A 1 228 ? 25.174 37.877 -40.436 1.00 28.56 228 ASP A N 1
ATOM 1774 C CA . ASP A 1 228 ? 23.915 38.639 -40.468 1.00 28.56 228 ASP A CA 1
ATOM 1775 C C . ASP A 1 228 ? 22.623 38.049 -41.074 1.00 28.56 228 ASP A C 1
ATOM 1777 O O . ASP A 1 228 ? 22.446 37.934 -42.285 1.00 28.56 228 ASP A O 1
ATOM 1781 N N . THR A 1 229 ? 21.617 37.879 -40.207 1.00 32.88 229 THR A N 1
ATOM 1782 C CA . THR A 1 229 ? 20.185 37.851 -40.562 1.00 32.88 229 THR A CA 1
ATOM 1783 C C . THR A 1 229 ? 19.456 39.032 -39.910 1.00 32.88 229 THR A C 1
ATOM 1785 O O . THR A 1 229 ? 19.641 39.248 -38.709 1.00 32.88 229 THR A O 1
ATOM 1788 N N . PRO A 1 230 ? 18.604 39.781 -40.637 1.00 33.59 230 PRO A N 1
ATOM 1789 C CA . PRO A 1 230 ? 17.929 40.949 -40.094 1.00 33.59 230 PRO A CA 1
ATOM 1790 C C . PRO A 1 230 ? 16.692 40.591 -39.257 1.00 33.59 230 PRO A C 1
ATOM 1792 O O . PRO A 1 230 ? 15.983 39.613 -39.489 1.00 33.59 230 PRO A O 1
ATOM 1795 N N . SER A 1 231 ? 16.459 41.471 -38.290 1.00 30.50 231 SER A N 1
ATOM 1796 C CA . SER A 1 231 ? 15.346 41.604 -37.351 1.00 30.50 231 SER A CA 1
ATOM 1797 C C . SER A 1 231 ? 13.939 41.421 -37.937 1.00 30.50 231 SER A C 1
ATOM 1799 O O . SER A 1 231 ? 13.590 42.075 -38.919 1.00 30.50 231 SER A O 1
ATOM 1801 N N . VAL A 1 232 ? 13.080 40.681 -37.225 1.00 32.69 232 VAL A N 1
ATOM 1802 C CA . VAL A 1 232 ? 11.615 40.785 -37.339 1.00 32.69 232 VAL A CA 1
ATOM 1803 C C . VAL A 1 232 ? 11.048 41.208 -35.983 1.00 32.69 232 VAL A C 1
ATOM 1805 O O . VAL A 1 232 ? 11.226 40.533 -34.972 1.00 32.69 232 VAL A O 1
ATOM 1808 N N . SER A 1 233 ? 10.408 42.374 -35.981 1.00 33.53 233 SER A N 1
ATOM 1809 C CA . SER A 1 233 ? 9.767 43.050 -34.854 1.00 33.53 233 SER A CA 1
ATOM 1810 C C . SER A 1 233 ? 8.393 42.461 -34.511 1.00 33.53 233 SER A C 1
ATOM 1812 O O . SER A 1 233 ? 7.606 42.153 -35.407 1.00 33.53 233 SER A O 1
ATOM 1814 N N . SER A 1 234 ? 8.085 42.387 -33.215 1.00 33.84 234 SER A N 1
ATOM 1815 C CA . SER A 1 234 ? 6.762 42.076 -32.652 1.00 33.84 234 SER A CA 1
ATOM 1816 C C . SER A 1 234 ? 5.676 43.101 -33.038 1.00 33.84 234 SER A C 1
ATOM 1818 O O . SER A 1 234 ? 6.003 44.271 -33.241 1.00 33.84 234 SER A O 1
ATOM 1820 N N . PRO A 1 235 ? 4.383 42.717 -33.069 1.00 36.81 235 PRO A N 1
ATOM 1821 C CA . PRO A 1 235 ? 3.274 43.638 -33.310 1.00 36.81 235 PRO A CA 1
ATOM 1822 C C . PRO A 1 235 ? 2.682 44.201 -32.005 1.00 36.81 235 PRO A C 1
ATOM 1824 O O . PRO A 1 235 ? 2.387 43.454 -31.070 1.00 36.81 235 PRO A O 1
ATOM 1827 N N . GLU A 1 236 ? 2.432 45.513 -31.977 1.00 31.77 236 GLU A N 1
ATOM 1828 C CA . GLU A 1 236 ? 1.580 46.169 -30.981 1.00 31.77 236 GLU A CA 1
ATOM 1829 C C . GLU A 1 236 ? 0.163 46.435 -31.510 1.00 31.77 236 GLU A C 1
ATOM 1831 O O . GLU A 1 236 ? -0.112 46.569 -32.700 1.00 31.77 236 GLU A O 1
ATOM 1836 N N . ARG A 1 237 ? -0.747 46.479 -30.543 1.00 33.84 237 ARG A N 1
ATOM 1837 C CA . ARG A 1 237 ? -2.206 46.464 -30.606 1.00 33.84 237 ARG A CA 1
ATOM 1838 C C . ARG A 1 237 ? -2.740 47.883 -30.401 1.00 33.84 237 ARG A C 1
ATOM 1840 O O . ARG A 1 237 ? -2.445 48.443 -29.354 1.00 33.84 237 ARG A O 1
ATOM 1847 N N . ASN A 1 238 ? -3.626 48.402 -31.264 1.00 32.12 238 ASN A N 1
ATOM 1848 C CA . ASN A 1 238 ? -4.869 49.050 -30.800 1.00 32.12 238 ASN A CA 1
ATOM 1849 C C . ASN A 1 238 ? -5.854 49.514 -31.894 1.00 32.12 238 ASN A C 1
ATOM 1851 O O . ASN A 1 238 ? -5.492 50.254 -32.796 1.00 32.12 238 ASN A O 1
ATOM 1855 N N . LYS A 1 239 ? -7.118 49.140 -31.640 1.00 36.69 239 LYS A N 1
ATOM 1856 C CA . LYS A 1 239 ? -8.391 49.899 -31.646 1.00 36.69 239 LYS A CA 1
ATOM 1857 C C . LYS A 1 239 ? -8.866 50.762 -32.830 1.00 36.69 239 LYS A C 1
ATOM 1859 O O . LYS A 1 239 ? -8.146 51.570 -33.395 1.00 36.69 239 LYS A O 1
ATOM 1864 N N . SER A 1 240 ? -10.209 50.743 -32.906 1.00 35.25 240 SER A N 1
ATOM 1865 C CA . SER A 1 240 ? -11.175 51.589 -33.637 1.00 35.25 240 SER A CA 1
ATOM 1866 C C . SER A 1 240 ? -11.373 51.176 -35.096 1.00 35.25 240 SER A C 1
ATOM 1868 O O . SER A 1 240 ? -10.408 50.901 -35.785 1.00 35.25 240 SER A O 1
ATOM 1870 N N . GLY A 1 241 ? -12.577 51.031 -35.639 1.00 38.44 241 GLY A N 1
ATOM 1871 C CA . GLY A 1 241 ? -13.931 51.392 -35.226 1.00 38.44 241 GLY A CA 1
ATOM 1872 C C . GLY A 1 241 ? -14.729 51.539 -36.529 1.00 38.44 241 GLY A C 1
ATOM 1873 O O . GLY A 1 241 ? -14.225 52.174 -37.453 1.00 38.44 241 GLY A O 1
ATOM 1874 N N . GLY A 1 242 ? -15.909 50.923 -36.624 1.00 35.06 242 GLY A N 1
ATOM 1875 C CA . GLY A 1 242 ? -16.735 50.895 -37.838 1.00 35.06 242 GLY A CA 1
ATOM 1876 C C . GLY A 1 242 ? -17.512 49.601 -37.958 1.00 35.06 242 GLY A C 1
ATOM 1877 O O . GLY A 1 242 ? -16.872 48.592 -38.319 1.00 35.06 242 GLY A O 1
#

InterPro domains:
  IPR006565 Bromodomain associated domain [PF07524] (2-49)
  IPR009072 Histone-fold [G3DSA:1.10.20.10] (1-65)
  IPR019473 Transcription factor TFIID, subunit 8, C-terminal [PF10406] (90-138)
  IPR019473 Transcription factor TFIID, subunit 8, C-terminal [cd08049] (89-142)
  IPR037818 Transcription initiation factor TFIID subunit 8 [PTHR46469] (2-230)

Radius of gyration: 35.76 Å; chains: 1; bounding box: 82×81×75 Å

Foldseek 3Di:
DVVVVVVVVVVVVVVQLVVQLCVVCVVVVHRDGDPVSSVVSCVVVVHDPPCPVVVVPDPPDDDDDDDDDDPDDPDPDDDQDDDQDDDDPPDDPVDDGDPHCVVPPDDDDPDDPDLPLVVVVVVVVVVVVVVVVVVQLVQLVVADWDAPDPDPPSPPGTDHDDDDDPVPVVVVPDPPVPPPPVVVVVVSVVSVPPPPPDPDDDDDDDDDDDDDDDDDDDDDDDDDDDDDDDDDDDDDDDDDDD